Protein AF-A0A1W9VZE6-F1 (afdb_monomer_lite)

Sequence (242 aa):
MSWKDLTIGKKIGVGFGVVLALLAVVGVMSYTGVSGIVNNATEVIDGNKLNGELAQREVDHLNWMNQISALLTDDQVTSLDVQTDDHKCGFGKWLYGEGRQQAELLVPSLAPIFKDIEAPHHKLHQSAVGIGKNFAQADVGLPGFLCAREVDHLKWVAKIDELFLENLPKLEVQTNPHKCGLGLWIYGEGAREACKGHPELTRLVEALKEPHAKLHGTAVDIQKVYKQIHPGLAMTLMARLD

Foldseek 3Di:
DPPVPDDPVVVVVVVVVVVVVVVVVVVVVVVVVVVVVVVVVVLVVVVVVLVVLVVVLVVQVVVQVVQVVCCVPPLPNPARDGDLDLCPGSVNVCLVHVVVVVVCVSPVVCVVVSVVVPVVSNVVSVVSVVCRVPDDRDPPCVVVLVVVLVVQVVVQVVQVVCCVVVLDQARDHDLALCPRPLNVCLPHVNQVVNCVVPVVSVVVSVVVPVVSNVVSVVSVVCRVPDGRPDVCPVVVVVVVVD

Structure (mmCIF, N/CA/C/O backbone):
data_AF-A0A1W9VZE6-F1
#
_entry.id   AF-A0A1W9VZE6-F1
#
loop_
_atom_site.group_PDB
_atom_site.id
_atom_site.type_symbol
_atom_site.label_atom_id
_atom_site.label_alt_id
_atom_site.label_comp_id
_atom_site.label_asym_id
_atom_site.label_entity_id
_atom_site.label_seq_id
_atom_site.pdbx_PDB_ins_code
_atom_site.Cartn_x
_atom_site.Cartn_y
_atom_site.Cartn_z
_atom_site.occupancy
_atom_site.B_iso_or_equiv
_atom_site.auth_seq_id
_atom_site.auth_comp_id
_atom_site.auth_asym_id
_atom_site.auth_atom_id
_atom_site.pdbx_PDB_model_num
ATOM 1 N N . MET A 1 1 ? -67.124 -17.557 66.800 1.00 55.78 1 MET A N 1
ATOM 2 C CA . MET A 1 1 ? -67.774 -16.278 67.165 1.00 55.78 1 MET A CA 1
ATOM 3 C C . MET A 1 1 ? -68.617 -15.839 65.989 1.00 55.78 1 MET A C 1
ATOM 5 O O . MET A 1 1 ? -68.065 -15.680 64.906 1.00 55.78 1 MET A O 1
ATOM 9 N N . SER A 1 2 ? -69.933 -15.723 66.160 1.00 69.31 2 SER A N 1
ATOM 10 C CA . SER A 1 2 ? -70.802 -15.207 65.103 1.00 69.31 2 SER A CA 1
ATOM 11 C C . SER A 1 2 ? -70.536 -13.711 64.944 1.00 69.31 2 SER A C 1
ATOM 13 O O . SER A 1 2 ? -70.320 -13.010 65.929 1.00 69.31 2 SER A O 1
ATOM 15 N N . TRP A 1 3 ? -70.571 -13.184 63.718 1.00 71.50 3 TRP A N 1
ATOM 16 C CA . TRP A 1 3 ? -70.443 -11.741 63.443 1.00 71.50 3 TRP A CA 1
ATOM 17 C C . TRP A 1 3 ? -71.455 -10.902 64.246 1.00 71.50 3 TRP A C 1
ATOM 19 O O . TRP A 1 3 ? -71.248 -9.717 64.498 1.00 71.50 3 TRP A O 1
ATOM 29 N N . LYS A 1 4 ? -72.557 -11.522 64.685 1.00 70.94 4 LYS A N 1
ATOM 30 C CA . LYS A 1 4 ? -73.581 -10.907 65.535 1.00 70.94 4 LYS A CA 1
ATOM 31 C C . LYS A 1 4 ? -73.122 -10.687 66.989 1.00 70.94 4 LYS A C 1
ATOM 33 O O . LYS A 1 4 ? -73.643 -9.771 67.612 1.00 70.94 4 LYS A O 1
ATOM 38 N N . ASP A 1 5 ? -72.098 -11.402 67.462 1.00 76.88 5 ASP A N 1
ATOM 39 C CA . ASP A 1 5 ? -71.596 -11.367 68.851 1.00 76.88 5 ASP A CA 1
ATOM 40 C C . ASP A 1 5 ? -70.492 -10.311 69.080 1.00 76.88 5 ASP A C 1
ATOM 42 O O . ASP A 1 5 ? -69.989 -10.140 70.191 1.00 76.88 5 ASP A O 1
ATOM 46 N N . LEU A 1 6 ? -70.067 -9.607 68.025 1.00 79.12 6 LEU A N 1
ATOM 47 C CA . LEU A 1 6 ? -69.028 -8.574 68.087 1.00 79.12 6 LEU A CA 1
ATOM 48 C C . LEU A 1 6 ? -69.631 -7.191 68.360 1.00 79.12 6 LEU A C 1
ATOM 50 O O . LEU A 1 6 ? -70.579 -6.769 67.690 1.00 79.12 6 LEU A O 1
ATOM 54 N N . THR A 1 7 ? -69.012 -6.445 69.280 1.00 85.44 7 THR A N 1
ATOM 55 C CA . THR A 1 7 ? -69.333 -5.031 69.518 1.00 85.44 7 THR A CA 1
ATOM 56 C C . THR A 1 7 ? -69.088 -4.201 68.255 1.00 85.44 7 THR A C 1
ATOM 58 O O . THR A 1 7 ? -68.230 -4.528 67.430 1.00 85.44 7 THR A O 1
ATOM 61 N N . ILE A 1 8 ? -69.833 -3.106 68.094 1.00 84.50 8 ILE A N 1
ATOM 62 C CA . ILE A 1 8 ? -69.766 -2.225 66.913 1.00 84.50 8 ILE A CA 1
ATOM 63 C C . ILE A 1 8 ? -68.321 -1.772 66.629 1.00 84.50 8 ILE A C 1
ATOM 65 O O . ILE A 1 8 ? -67.879 -1.817 65.482 1.00 84.50 8 ILE A O 1
ATOM 69 N N . GLY A 1 9 ? -67.545 -1.454 67.673 1.00 83.62 9 GLY A N 1
ATOM 70 C CA . GLY A 1 9 ? -66.129 -1.093 67.544 1.00 83.62 9 GLY A CA 1
ATOM 71 C C . GLY A 1 9 ? -65.255 -2.197 66.934 1.00 83.62 9 GLY A C 1
ATOM 72 O O . GLY A 1 9 ? -64.410 -1.904 66.092 1.00 83.62 9 GLY A O 1
ATOM 73 N N . LYS A 1 10 ? -65.488 -3.478 67.268 1.00 84.75 10 LYS A N 1
ATOM 74 C CA . LYS A 1 10 ? -64.743 -4.598 66.662 1.00 84.75 10 LYS A CA 1
ATOM 75 C C . LYS A 1 10 ? -65.093 -4.797 65.186 1.00 84.75 10 LYS A C 1
ATOM 77 O O . LYS A 1 10 ? -64.205 -5.108 64.402 1.00 84.75 10 LYS A O 1
ATOM 82 N N . LYS A 1 11 ? -66.352 -4.584 64.786 1.00 85.31 11 LYS A N 1
ATOM 83 C CA . LYS A 1 11 ? -66.769 -4.665 63.370 1.00 85.31 11 LYS A CA 1
ATOM 84 C C . LYS A 1 11 ? -66.095 -3.589 62.517 1.00 85.31 11 LYS A C 1
ATOM 86 O O . LYS A 1 11 ? -65.584 -3.897 61.444 1.00 85.31 11 LYS A O 1
ATOM 91 N N . ILE A 1 12 ? -66.042 -2.354 63.022 1.00 89.75 12 ILE A N 1
ATOM 92 C CA . ILE A 1 12 ? -65.337 -1.237 62.373 1.00 89.75 12 ILE A CA 1
ATOM 93 C C . ILE A 1 12 ? -63.829 -1.515 62.313 1.00 89.75 12 ILE A C 1
ATOM 95 O O . ILE A 1 12 ? -63.221 -1.342 61.260 1.00 89.75 12 ILE A O 1
ATOM 99 N N . GLY A 1 13 ? -63.241 -2.014 63.405 1.00 91.50 13 GLY A N 1
ATOM 100 C CA . GLY A 1 13 ? -61.824 -2.378 63.458 1.00 91.50 13 GLY A CA 1
ATOM 101 C C . GLY A 1 13 ? -61.434 -3.463 62.451 1.00 91.50 13 GLY A C 1
ATOM 102 O O . GLY A 1 13 ? -60.402 -3.339 61.803 1.00 91.50 13 GLY A O 1
ATOM 103 N N . VAL A 1 14 ? -62.275 -4.486 62.253 1.00 91.19 14 VAL A N 1
ATOM 104 C CA . VAL A 1 14 ? -62.051 -5.514 61.219 1.00 91.19 14 VAL A CA 1
ATOM 105 C C . VAL A 1 14 ? -62.121 -4.907 59.816 1.00 91.19 14 VAL A C 1
ATOM 107 O O . VAL A 1 14 ? -61.243 -5.179 59.005 1.00 91.19 14 VAL A O 1
ATOM 110 N N . GLY A 1 15 ? -63.112 -4.054 59.533 1.00 89.81 15 GLY A N 1
ATOM 111 C CA . GLY A 1 15 ? -63.228 -3.379 58.234 1.00 89.81 15 GLY A CA 1
ATOM 112 C C . GLY A 1 15 ? -62.008 -2.512 57.908 1.00 89.81 15 GLY A C 1
ATOM 113 O O . GLY A 1 15 ? -61.403 -2.670 56.849 1.00 89.81 15 GLY A O 1
ATOM 114 N N . PHE A 1 16 ? -61.589 -1.657 58.846 1.00 93.50 16 PHE A N 1
ATOM 115 C CA . PHE A 1 16 ? -60.371 -0.854 58.697 1.00 93.50 16 PHE A CA 1
ATOM 116 C C . PHE A 1 16 ? -59.106 -1.714 58.623 1.00 93.50 16 PHE A C 1
ATOM 118 O O . PHE A 1 16 ? -58.215 -1.408 57.837 1.00 93.50 16 PHE A O 1
ATOM 125 N N . GLY A 1 17 ? -59.034 -2.807 59.384 1.00 95.25 17 GLY A N 1
ATOM 126 C CA . GLY A 1 17 ? -57.917 -3.749 59.340 1.00 95.25 17 GLY A CA 1
ATOM 127 C C . GLY A 1 17 ? -57.764 -4.416 57.973 1.00 95.25 17 GLY A C 1
ATOM 128 O O . GLY A 1 17 ? -56.651 -4.508 57.466 1.00 95.25 17 GLY A O 1
ATOM 129 N N . VAL A 1 18 ? -58.873 -4.813 57.338 1.00 95.19 18 VAL A N 1
ATOM 130 C CA . VAL A 1 18 ? -58.863 -5.367 55.973 1.00 95.19 18 VAL A CA 1
ATOM 131 C C . VAL A 1 18 ? -58.417 -4.316 54.957 1.00 95.19 18 VAL A C 1
ATOM 133 O O . VAL A 1 18 ? -57.579 -4.616 54.112 1.00 95.19 18 VAL A O 1
ATOM 136 N N . VAL A 1 19 ? -58.915 -3.078 55.050 1.00 95.12 19 VAL A N 1
ATOM 137 C CA . VAL A 1 19 ? -58.492 -1.985 54.155 1.00 95.12 19 VAL A CA 1
ATOM 138 C C . VAL A 1 19 ? -57.000 -1.679 54.316 1.00 95.12 19 VAL A C 1
ATOM 140 O O . VAL A 1 19 ? -56.293 -1.559 53.318 1.00 95.12 19 VAL A O 1
ATOM 143 N N . LEU A 1 20 ? -56.499 -1.609 55.553 1.00 96.00 20 LEU A N 1
ATOM 144 C CA . LEU A 1 20 ? -55.075 -1.409 55.836 1.00 96.00 20 LEU A CA 1
ATOM 145 C C . LEU A 1 20 ? -54.218 -2.571 55.320 1.00 96.00 20 LEU A C 1
ATOM 147 O O . LEU A 1 20 ? -53.160 -2.332 54.745 1.00 96.00 20 LEU A O 1
ATOM 151 N N . ALA A 1 21 ? -54.680 -3.815 55.473 1.00 96.19 21 ALA A N 1
ATOM 152 C CA . ALA A 1 21 ? -53.988 -4.985 54.943 1.00 96.19 21 ALA A CA 1
ATOM 153 C C . ALA A 1 21 ? -53.926 -4.964 53.407 1.00 96.19 21 ALA A C 1
ATOM 155 O O . ALA A 1 21 ? -52.862 -5.190 52.837 1.00 96.19 21 ALA A O 1
ATOM 156 N N . LEU A 1 22 ? -55.032 -4.632 52.731 1.00 96.00 22 LEU A N 1
ATOM 157 C CA . LEU A 1 22 ? -55.063 -4.485 51.272 1.00 96.00 22 LEU A CA 1
ATOM 158 C C . LEU A 1 22 ? -54.142 -3.353 50.794 1.00 96.00 22 LEU A C 1
ATOM 160 O O . LEU A 1 22 ? -53.396 -3.544 49.836 1.00 96.00 22 LEU A O 1
ATOM 164 N N . LEU A 1 23 ? -54.134 -2.206 51.482 1.00 96.19 23 LEU A N 1
ATOM 165 C CA . LEU A 1 23 ? -53.210 -1.103 51.195 1.00 96.19 23 LEU A CA 1
ATOM 166 C C . LEU A 1 23 ? -51.746 -1.518 51.375 1.00 96.19 23 LEU A C 1
ATOM 168 O O . LEU A 1 23 ? -50.914 -1.179 50.537 1.00 96.19 23 LEU A O 1
ATOM 172 N N . ALA A 1 24 ? -51.430 -2.283 52.423 1.00 96.50 24 ALA A N 1
ATOM 173 C CA . ALA A 1 24 ? -50.085 -2.806 52.639 1.00 96.50 24 ALA A CA 1
ATOM 174 C C . ALA A 1 24 ? -49.664 -3.765 51.514 1.00 96.50 24 ALA A C 1
ATOM 176 O O . ALA A 1 24 ? -48.550 -3.654 51.006 1.00 96.50 24 ALA A O 1
ATOM 177 N N . VAL A 1 25 ? -50.561 -4.655 51.069 1.00 96.75 25 VAL A N 1
ATOM 178 C CA . VAL A 1 25 ? -50.306 -5.563 49.937 1.00 96.75 25 VAL A CA 1
ATOM 179 C C . VAL A 1 25 ? -50.040 -4.778 48.654 1.00 96.75 25 VAL A C 1
ATOM 181 O O . VAL A 1 25 ? -49.039 -5.035 47.990 1.00 96.75 25 VAL A O 1
ATOM 184 N N . VAL A 1 26 ? -50.876 -3.788 48.325 1.00 95.75 26 VAL A N 1
ATOM 185 C CA . VAL A 1 26 ? -50.666 -2.928 47.148 1.00 95.75 26 VAL A CA 1
ATOM 186 C C . VAL A 1 26 ? -49.355 -2.152 47.260 1.00 95.75 26 VAL A C 1
ATOM 188 O O . VAL A 1 26 ? -48.636 -2.043 46.269 1.00 95.75 26 VAL A O 1
ATOM 191 N N . GLY A 1 27 ? -49.012 -1.655 48.450 1.00 96.25 27 GLY A N 1
ATOM 192 C CA . GLY A 1 27 ? -47.744 -0.975 48.710 1.00 96.25 27 GLY A CA 1
ATOM 193 C C . GLY A 1 27 ? -46.538 -1.875 48.450 1.00 96.25 27 GLY A C 1
ATOM 194 O O . GLY A 1 27 ? -45.622 -1.476 47.734 1.00 96.25 27 GLY A O 1
ATOM 195 N N . VAL A 1 28 ? -46.567 -3.114 48.951 1.00 96.31 28 VAL A N 1
ATOM 196 C CA . VAL A 1 28 ? -45.508 -4.107 48.712 1.00 96.31 28 VAL A CA 1
ATOM 197 C C . VAL A 1 28 ? -45.432 -4.481 47.232 1.00 96.31 28 VAL A C 1
ATOM 199 O O . VAL A 1 28 ? -44.344 -4.449 46.670 1.00 96.31 28 VAL A O 1
ATOM 202 N N . MET A 1 29 ? -46.564 -4.774 46.581 1.00 94.94 29 MET A N 1
ATOM 203 C CA . MET A 1 29 ? -46.606 -5.096 45.148 1.00 94.94 29 MET A CA 1
ATOM 204 C C . MET A 1 29 ? -46.109 -3.940 44.273 1.00 94.94 29 MET A C 1
ATOM 206 O O . MET A 1 29 ? -45.402 -4.165 43.295 1.00 94.94 29 MET A O 1
ATOM 210 N N . SER A 1 30 ? -46.458 -2.700 44.622 1.00 93.88 30 SER A N 1
ATOM 211 C CA . SER A 1 30 ? -45.993 -1.508 43.905 1.00 93.88 30 SER A CA 1
ATOM 212 C C . SER A 1 30 ? -44.496 -1.306 44.104 1.00 93.88 30 SER A C 1
ATOM 214 O O . SER A 1 30 ? -43.783 -1.040 43.144 1.00 93.88 30 SER A O 1
ATOM 216 N N . TYR A 1 31 ? -44.003 -1.480 45.331 1.00 94.44 31 TYR A N 1
ATOM 217 C CA . TYR A 1 31 ? -42.581 -1.370 45.636 1.00 94.44 31 TYR A CA 1
ATOM 218 C C . TYR A 1 31 ? -41.752 -2.422 44.886 1.00 94.44 31 TYR A C 1
ATOM 220 O O . TYR A 1 31 ? -40.768 -2.074 44.235 1.00 94.44 31 TYR A O 1
ATOM 228 N N . THR A 1 32 ? -42.167 -3.692 44.907 1.00 94.00 32 THR A N 1
ATOM 229 C CA . THR A 1 32 ? -41.458 -4.765 44.193 1.00 94.00 32 THR A CA 1
ATOM 230 C C . THR A 1 32 ? -41.572 -4.620 42.678 1.00 94.00 32 THR A C 1
ATOM 232 O O . THR A 1 32 ? -40.581 -4.816 41.978 1.00 94.00 32 THR A O 1
ATOM 235 N N . GLY A 1 33 ? -42.738 -4.216 42.165 1.00 92.81 33 GLY A N 1
ATOM 236 C CA . GLY A 1 33 ? -42.949 -3.955 40.741 1.00 92.81 33 GLY A CA 1
ATOM 237 C C . GLY A 1 33 ? -42.072 -2.816 40.219 1.00 92.81 33 GLY A C 1
ATOM 238 O O . GLY A 1 33 ? -41.366 -2.988 39.227 1.00 92.81 33 GLY A O 1
ATOM 239 N N . VAL A 1 34 ? -42.049 -1.676 40.916 1.00 90.69 34 VAL A N 1
ATOM 240 C CA . VAL A 1 34 ? -41.199 -0.530 40.553 1.00 90.69 34 VAL A CA 1
ATOM 241 C C . VAL A 1 34 ? -39.718 -0.884 40.683 1.00 90.69 34 VAL A C 1
ATOM 243 O O . VAL A 1 34 ? -38.945 -0.567 39.782 1.00 90.69 34 VAL A O 1
ATOM 246 N N . SER A 1 35 ? -39.314 -1.591 41.744 1.00 87.75 35 SER A N 1
ATOM 247 C CA . SER A 1 35 ? -37.925 -2.039 41.905 1.00 87.75 35 SER A CA 1
ATOM 248 C C . SER A 1 35 ? -37.484 -2.977 40.777 1.00 87.75 35 SER A C 1
ATOM 250 O O . SER A 1 35 ? -36.352 -2.867 40.312 1.00 87.75 35 SER A O 1
ATOM 252 N N . GLY A 1 36 ? -38.360 -3.873 40.312 1.00 87.50 36 GLY A N 1
ATOM 253 C CA . GLY A 1 36 ? -38.077 -4.740 39.168 1.00 87.50 36 GLY A CA 1
ATOM 254 C C . GLY A 1 36 ? -37.898 -3.956 37.866 1.00 87.50 36 GLY A C 1
ATOM 255 O O . GLY A 1 36 ? -36.962 -4.216 37.117 1.00 87.50 36 GLY A O 1
ATOM 256 N N . ILE A 1 37 ? -38.745 -2.948 37.625 1.00 82.94 37 ILE A N 1
ATOM 257 C CA . ILE A 1 37 ? -38.628 -2.066 36.451 1.00 82.94 37 ILE A CA 1
ATOM 258 C C . ILE A 1 37 ? -37.302 -1.301 36.473 1.00 82.94 37 ILE A C 1
ATOM 260 O O . ILE A 1 37 ? -36.629 -1.229 35.447 1.00 82.94 37 ILE A O 1
ATOM 264 N N . VAL A 1 38 ? -36.914 -0.749 37.627 1.00 84.50 38 VAL A N 1
ATOM 265 C CA . VAL A 1 38 ? -35.650 -0.012 37.769 1.00 84.50 38 VAL A CA 1
ATOM 266 C C . VAL A 1 38 ? -34.451 -0.923 37.497 1.00 84.50 38 VAL A C 1
ATOM 268 O O . VAL A 1 38 ? -33.583 -0.539 36.721 1.00 84.50 38 VAL A O 1
ATOM 271 N N . ASN A 1 39 ? -34.427 -2.139 38.051 1.00 83.88 39 ASN A N 1
ATOM 272 C CA . ASN A 1 39 ? -33.331 -3.087 37.817 1.00 83.88 39 ASN A CA 1
ATOM 273 C C . ASN A 1 39 ? -33.210 -3.481 36.336 1.00 83.88 39 ASN A C 1
ATOM 275 O O . ASN A 1 39 ? -32.115 -3.426 35.779 1.00 83.88 39 ASN A O 1
ATOM 279 N N . ASN A 1 40 ? -34.331 -3.798 35.679 1.00 79.06 40 ASN A N 1
ATOM 280 C CA . ASN A 1 40 ? -34.341 -4.104 34.245 1.00 79.06 40 ASN A CA 1
ATOM 281 C C . ASN A 1 40 ? -33.876 -2.902 33.406 1.00 79.06 40 ASN A C 1
ATOM 283 O O . ASN A 1 40 ? -33.185 -3.069 32.403 1.00 79.06 40 ASN A O 1
ATOM 287 N N . ALA A 1 41 ? -34.244 -1.680 33.804 1.00 79.50 41 ALA A N 1
ATOM 288 C CA . ALA A 1 41 ? -33.789 -0.470 33.129 1.00 79.50 41 ALA A CA 1
ATOM 289 C C . ALA A 1 41 ? -32.269 -0.285 33.263 1.00 79.50 41 ALA A C 1
ATOM 291 O O . ALA A 1 41 ? -31.618 0.048 32.275 1.00 79.50 41 ALA A O 1
ATOM 292 N N . THR A 1 42 ? -31.696 -0.536 34.444 1.00 82.88 42 THR A N 1
ATOM 293 C CA . THR A 1 42 ? -30.241 -0.489 34.661 1.00 82.88 42 THR A CA 1
ATOM 294 C C . THR A 1 42 ? -29.506 -1.501 33.784 1.00 82.88 42 THR A C 1
ATOM 296 O O . THR A 1 42 ? -28.551 -1.122 33.111 1.00 82.88 42 THR A O 1
ATOM 299 N N . GLU A 1 43 ? -29.989 -2.743 33.702 1.00 83.69 43 GLU A N 1
ATOM 300 C CA . GLU A 1 43 ? -29.393 -3.782 32.850 1.00 83.69 43 GLU A CA 1
ATOM 301 C C . GLU A 1 43 ? -29.380 -3.378 31.365 1.00 83.69 43 GLU A C 1
ATOM 303 O O . GLU A 1 43 ? -28.350 -3.471 30.695 1.00 83.69 43 GLU A O 1
ATOM 308 N N . VAL A 1 44 ? -30.492 -2.835 30.852 1.00 86.06 44 VAL A N 1
ATOM 309 C CA . VAL A 1 44 ? -30.577 -2.335 29.467 1.00 86.06 44 VAL A CA 1
ATOM 310 C C . VAL A 1 44 ? -29.650 -1.139 29.233 1.00 86.06 44 VAL A C 1
ATOM 312 O O . VAL A 1 44 ? -29.062 -1.009 28.156 1.00 86.06 44 VAL A O 1
ATOM 315 N N . ILE A 1 45 ? -29.516 -0.241 30.210 1.00 88.94 45 ILE A N 1
ATOM 316 C CA . ILE A 1 45 ? -28.622 0.919 30.114 1.00 88.94 45 ILE A CA 1
ATOM 317 C C . ILE A 1 45 ? -27.165 0.462 30.047 1.00 88.94 45 ILE A C 1
ATOM 319 O O . ILE A 1 45 ? -26.428 0.916 29.172 1.00 88.94 45 ILE A O 1
ATOM 323 N N . ASP A 1 46 ? -26.749 -0.435 30.936 1.00 91.25 46 ASP A N 1
ATOM 324 C CA . ASP A 1 46 ? -25.364 -0.898 30.990 1.00 91.25 46 ASP A CA 1
ATOM 325 C C . ASP A 1 46 ? -25.017 -1.775 29.780 1.00 91.25 46 ASP A C 1
ATOM 327 O O . ASP A 1 46 ? -23.940 -1.622 29.203 1.00 91.25 46 ASP A O 1
ATOM 331 N N . GLY A 1 47 ? -25.968 -2.578 29.288 1.00 91.31 47 GLY A N 1
ATOM 332 C CA . GLY A 1 47 ? -25.826 -3.295 28.020 1.00 91.31 47 GLY A CA 1
ATOM 333 C C . GLY A 1 47 ? -25.642 -2.355 26.821 1.00 91.31 47 GLY A C 1
ATOM 334 O O . GLY A 1 47 ? -24.765 -2.576 25.985 1.00 91.31 47 GLY A O 1
ATOM 335 N N . ASN A 1 48 ? -26.408 -1.260 26.750 1.00 92.44 48 ASN A N 1
ATOM 336 C CA . ASN A 1 48 ? -26.240 -0.256 25.694 1.00 92.44 48 ASN A CA 1
ATOM 337 C C . ASN A 1 48 ? -24.905 0.489 25.789 1.00 92.44 48 ASN A C 1
ATOM 339 O O . ASN A 1 48 ? -24.297 0.767 24.755 1.00 92.44 48 ASN A O 1
ATOM 343 N N . LYS A 1 49 ? -24.429 0.798 27.003 1.00 94.62 49 LYS A N 1
ATOM 344 C CA . LYS A 1 49 ? -23.097 1.391 27.196 1.00 94.62 49 LYS A CA 1
ATOM 345 C C . LYS A 1 49 ? -22.008 0.454 26.687 1.00 94.62 49 LYS A C 1
ATOM 347 O O . LYS A 1 49 ? -21.175 0.896 25.905 1.00 94.62 49 LYS A O 1
ATOM 352 N N . LEU A 1 50 ? -22.058 -0.826 27.063 1.00 95.25 50 LEU A N 1
ATOM 353 C CA . LEU A 1 50 ? -21.108 -1.833 26.591 1.00 95.25 50 LEU A CA 1
ATOM 354 C C . LEU A 1 50 ? -21.115 -1.939 25.060 1.00 95.25 50 LEU A C 1
ATOM 356 O O . LEU A 1 50 ? -20.059 -1.927 24.432 1.00 95.25 50 LEU A O 1
ATOM 360 N N . ASN A 1 51 ? -22.299 -1.984 24.445 1.00 95.81 51 ASN A N 1
ATOM 361 C CA . ASN A 1 51 ? -22.416 -2.018 22.989 1.00 95.81 51 ASN A CA 1
ATOM 362 C C . ASN A 1 51 ? -21.818 -0.760 22.331 1.00 95.81 51 ASN A C 1
ATOM 364 O O . ASN A 1 51 ? -21.104 -0.859 21.337 1.00 95.81 51 ASN A O 1
ATOM 368 N N . GLY A 1 52 ? -22.067 0.418 22.910 1.00 97.00 52 GLY A N 1
ATOM 369 C CA . GLY A 1 52 ? -21.475 1.676 22.455 1.00 97.00 52 GLY A CA 1
ATOM 370 C C . GLY A 1 52 ? -19.950 1.703 22.587 1.00 97.00 52 GLY A C 1
ATOM 371 O O . GLY A 1 52 ? -19.267 2.158 21.672 1.00 97.00 52 GLY A O 1
ATOM 372 N N . GLU A 1 53 ? -19.401 1.175 23.684 1.00 96.19 53 GLU A N 1
ATOM 373 C CA . GLU A 1 53 ? -17.953 1.044 23.863 1.00 96.19 53 GLU A CA 1
ATOM 374 C C . GLU A 1 53 ? -17.337 0.131 22.803 1.00 96.19 53 GLU A C 1
ATOM 376 O O . GLU A 1 53 ? -16.373 0.527 22.150 1.00 96.19 53 GLU A O 1
ATOM 381 N N . LEU A 1 54 ? -17.902 -1.060 22.586 1.00 96.38 54 LEU A N 1
ATOM 382 C CA . LEU A 1 54 ? -17.402 -2.008 21.588 1.00 96.38 54 LEU A CA 1
ATOM 383 C C . LEU A 1 54 ? -17.491 -1.442 20.166 1.00 96.38 54 LEU A C 1
ATOM 385 O O . LEU A 1 54 ? -16.519 -1.531 19.416 1.00 96.38 54 LEU A O 1
ATOM 389 N N . ALA A 1 55 ? -18.598 -0.780 19.823 1.00 98.00 55 ALA A N 1
ATOM 390 C CA . ALA A 1 55 ? -18.743 -0.082 18.547 1.00 98.00 55 ALA A CA 1
ATOM 391 C C . ALA A 1 55 ? -17.685 1.020 18.372 1.00 98.00 55 ALA A C 1
ATOM 393 O O . ALA A 1 55 ? -17.082 1.144 17.306 1.00 98.00 55 ALA A O 1
ATOM 394 N N . GLN A 1 56 ? -17.384 1.791 19.423 1.00 97.81 56 GLN A N 1
ATOM 395 C CA . GLN A 1 56 ? -16.318 2.789 19.355 1.00 97.81 56 GLN A CA 1
ATOM 396 C C . GLN A 1 56 ? -14.946 2.136 19.140 1.00 97.81 56 GLN A C 1
ATOM 398 O O . GLN A 1 56 ? -14.142 2.649 18.365 1.00 97.81 56 GLN A O 1
ATOM 403 N N . ARG A 1 57 ? -14.670 0.992 19.778 1.00 97.19 57 ARG A N 1
ATOM 404 C CA . ARG A 1 57 ? -13.424 0.235 19.571 1.00 97.19 57 ARG A CA 1
ATOM 405 C C . ARG A 1 57 ? -13.283 -0.284 18.142 1.00 97.19 57 ARG A C 1
ATOM 407 O O . ARG A 1 57 ? -12.169 -0.293 17.622 1.00 97.19 57 ARG A O 1
ATOM 414 N N . GLU A 1 58 ? -14.378 -0.671 17.499 1.00 97.50 58 GLU A N 1
ATOM 415 C CA . GLU A 1 58 ? -14.393 -1.023 16.078 1.00 97.50 58 GLU A CA 1
ATOM 416 C C . GLU A 1 58 ? -14.077 0.195 15.198 1.00 97.50 58 GLU A C 1
ATOM 418 O O . GLU A 1 58 ? -13.180 0.132 14.359 1.00 97.50 58 GLU A O 1
ATOM 423 N N . VAL A 1 59 ? -14.728 1.336 15.450 1.00 98.25 59 VAL A N 1
ATOM 424 C CA . VAL A 1 59 ? -14.451 2.599 14.743 1.00 98.25 59 VAL A CA 1
ATOM 425 C C . VAL A 1 59 ? -12.987 3.024 14.897 1.00 98.25 59 VAL A C 1
ATOM 427 O O . VAL A 1 59 ? -12.362 3.447 13.923 1.00 98.25 59 VAL A O 1
ATOM 430 N N . ASP A 1 60 ? -12.407 2.869 16.090 1.00 97.75 60 ASP A N 1
ATOM 431 C CA . ASP A 1 60 ? -10.990 3.151 16.340 1.00 97.75 60 ASP A CA 1
ATOM 432 C C . ASP A 1 60 ? -10.085 2.300 15.418 1.00 97.75 60 ASP A C 1
ATOM 434 O O . ASP A 1 60 ? -9.114 2.815 14.856 1.00 97.75 60 ASP A O 1
ATOM 438 N N . HIS A 1 61 ? -10.429 1.024 15.194 1.00 97.50 61 HIS A N 1
ATOM 439 C CA . HIS A 1 61 ? -9.693 0.135 14.285 1.00 97.50 61 HIS A CA 1
ATOM 440 C C . HIS A 1 61 ? -9.940 0.438 12.806 1.00 97.50 61 HIS A C 1
ATOM 442 O O . HIS A 1 61 ? -9.010 0.320 12.010 1.00 97.50 61 HIS A O 1
ATOM 448 N N . LEU A 1 62 ? -11.140 0.879 12.422 1.00 98.06 62 LEU A N 1
ATOM 449 C CA . LEU A 1 62 ? -11.409 1.342 11.056 1.00 98.06 62 LEU A CA 1
ATOM 450 C C . LEU A 1 62 ? -10.565 2.580 10.718 1.00 98.06 62 LEU A C 1
ATOM 452 O O . LEU A 1 62 ? -9.954 2.652 9.653 1.00 98.06 62 LEU A O 1
ATOM 456 N N . ASN A 1 63 ? -10.443 3.524 11.654 1.00 97.38 63 ASN A N 1
ATOM 457 C CA . ASN A 1 63 ? -9.580 4.697 11.490 1.00 97.38 63 ASN A CA 1
ATOM 458 C C . ASN A 1 63 ? -8.089 4.332 11.437 1.00 97.38 63 ASN A C 1
ATOM 460 O O . ASN A 1 63 ? -7.326 4.938 10.683 1.00 97.38 63 ASN A O 1
ATOM 464 N N . TRP A 1 64 ? -7.664 3.337 12.215 1.00 97.62 64 TRP A N 1
ATOM 465 C CA . TRP A 1 64 ? -6.314 2.775 12.136 1.00 97.62 64 TRP A CA 1
ATOM 466 C C . TRP A 1 64 ? -6.054 2.098 10.778 1.00 97.62 64 TRP A C 1
ATOM 468 O O . TRP A 1 64 ? -5.026 2.343 10.149 1.00 97.62 64 TRP A O 1
ATOM 478 N N . MET A 1 65 ? -7.015 1.324 10.263 1.00 96.94 65 MET A N 1
ATOM 479 C CA . MET A 1 65 ? -6.929 0.676 8.949 1.00 96.94 65 MET A CA 1
ATOM 480 C C . MET A 1 65 ? -6.880 1.691 7.798 1.00 96.94 65 MET A C 1
ATOM 482 O O . MET A 1 65 ? -6.176 1.467 6.812 1.00 96.94 65 MET A O 1
ATOM 486 N N . ASN A 1 66 ? -7.577 2.823 7.918 1.00 96.75 66 ASN A N 1
ATOM 487 C CA . ASN A 1 66 ? -7.518 3.896 6.923 1.00 96.75 66 ASN A CA 1
ATOM 488 C C . ASN A 1 66 ? -6.103 4.476 6.777 1.00 96.75 66 ASN A C 1
ATOM 490 O O . ASN A 1 66 ? -5.697 4.796 5.665 1.00 96.75 66 ASN A O 1
ATOM 494 N N . GLN A 1 67 ? -5.322 4.549 7.860 1.00 96.06 67 GLN A N 1
ATOM 495 C CA . GLN A 1 67 ? -3.924 5.002 7.798 1.00 96.06 67 GLN A CA 1
ATOM 496 C C . GLN A 1 67 ? -3.033 3.999 7.056 1.00 96.06 67 GLN A C 1
ATOM 498 O O . GLN A 1 67 ? -2.198 4.390 6.244 1.00 96.06 67 GLN A O 1
ATOM 503 N N . ILE A 1 68 ? -3.252 2.698 7.271 1.00 96.06 68 ILE A N 1
ATOM 504 C CA . ILE A 1 68 ? -2.568 1.647 6.503 1.00 96.06 68 ILE A CA 1
ATOM 505 C C . ILE A 1 68 ? -2.981 1.702 5.031 1.00 96.06 68 ILE A C 1
ATOM 507 O O . ILE A 1 68 ? -2.145 1.537 4.151 1.00 96.06 68 ILE A O 1
ATOM 511 N N . SER A 1 69 ? -4.260 1.945 4.753 1.00 94.94 69 SER A N 1
ATOM 512 C CA . SER A 1 69 ? -4.759 2.058 3.380 1.00 94.94 69 SER A CA 1
ATOM 513 C C . SER A 1 69 ? -4.126 3.248 2.665 1.00 94.94 69 SER A C 1
ATOM 515 O O . SER A 1 69 ? -3.675 3.091 1.537 1.00 94.94 69 SER A O 1
ATOM 517 N N . ALA A 1 70 ? -3.998 4.392 3.346 1.00 94.62 70 ALA A N 1
ATOM 518 C CA . ALA A 1 70 ? -3.342 5.577 2.805 1.00 94.62 70 ALA A CA 1
ATOM 519 C C . ALA A 1 70 ? -1.896 5.293 2.373 1.00 94.62 70 ALA A C 1
ATOM 521 O O . ALA A 1 70 ? -1.529 5.677 1.272 1.00 94.62 70 ALA A O 1
ATOM 522 N N . LEU A 1 71 ? -1.118 4.531 3.153 1.00 94.12 71 LEU A N 1
ATOM 523 C CA . LEU A 1 71 ? 0.228 4.091 2.750 1.00 94.12 71 LEU A CA 1
ATOM 524 C C . LEU A 1 71 ? 0.240 3.380 1.384 1.00 94.12 71 LEU A C 1
ATOM 526 O O . LEU A 1 71 ? 1.194 3.496 0.627 1.00 94.12 71 LEU A O 1
ATOM 530 N N . LEU A 1 72 ? -0.804 2.609 1.077 1.00 90.75 72 LEU A N 1
ATOM 531 C CA . LEU A 1 72 ? -0.878 1.810 -0.148 1.00 90.75 72 LEU A CA 1
ATOM 532 C C . LEU A 1 72 ? -1.481 2.569 -1.335 1.00 90.75 72 LEU A C 1
ATOM 534 O O . LEU A 1 72 ? -1.319 2.130 -2.473 1.00 90.75 72 LEU A O 1
ATOM 538 N N . THR A 1 73 ? -2.218 3.652 -1.087 1.00 90.75 73 THR A N 1
ATOM 539 C CA . THR A 1 73 ? -3.025 4.331 -2.114 1.00 90.75 73 THR A CA 1
ATOM 540 C C . THR A 1 73 ? -2.663 5.793 -2.342 1.00 90.75 73 THR A C 1
ATOM 542 O O . THR A 1 73 ? -3.087 6.353 -3.349 1.00 90.75 73 THR A O 1
ATOM 545 N N . ASP A 1 74 ? -1.937 6.420 -1.420 1.00 90.62 74 ASP A N 1
ATOM 546 C CA . ASP A 1 74 ? -1.522 7.821 -1.485 1.00 90.62 74 ASP A CA 1
ATOM 547 C C . ASP A 1 74 ? -0.008 7.895 -1.718 1.00 90.62 74 ASP A C 1
ATOM 549 O O . ASP A 1 74 ? 0.792 7.402 -0.921 1.00 90.62 74 ASP A O 1
ATOM 553 N N . ASP A 1 75 ? 0.397 8.520 -2.823 1.00 87.81 75 ASP A N 1
ATOM 554 C CA . ASP A 1 75 ? 1.802 8.629 -3.208 1.00 87.81 75 ASP A CA 1
ATOM 555 C C . ASP A 1 75 ? 2.611 9.564 -2.287 1.00 87.81 75 ASP A C 1
ATOM 557 O O . ASP A 1 75 ? 3.845 9.484 -2.254 1.00 87.81 75 ASP A O 1
ATOM 561 N N . GLN A 1 76 ? 1.930 10.401 -1.496 1.00 89.81 76 GLN A N 1
ATOM 562 C CA . GLN A 1 76 ? 2.539 11.283 -0.500 1.00 89.81 76 GLN A CA 1
ATOM 563 C C . GLN A 1 76 ? 2.806 10.577 0.836 1.00 89.81 76 GLN A C 1
ATOM 565 O O . GLN A 1 76 ? 3.634 11.042 1.626 1.00 89.81 76 GLN A O 1
ATOM 570 N N . VAL A 1 77 ? 2.141 9.449 1.108 1.00 92.06 77 VAL A N 1
ATOM 571 C CA . VAL A 1 77 ? 2.312 8.692 2.353 1.00 92.06 77 VAL A CA 1
ATOM 572 C C . VAL A 1 77 ? 3.364 7.608 2.139 1.00 92.06 77 VAL A C 1
ATOM 574 O O . VAL A 1 77 ? 3.114 6.575 1.532 1.00 92.06 77 VAL A O 1
ATOM 577 N N . THR A 1 78 ? 4.573 7.844 2.652 1.00 91.31 78 THR A N 1
ATOM 578 C CA . THR A 1 78 ? 5.748 6.985 2.392 1.00 91.31 78 THR A CA 1
ATOM 579 C C . THR A 1 78 ? 6.236 6.201 3.609 1.00 91.31 78 THR A C 1
ATOM 581 O O . THR A 1 78 ? 7.192 5.429 3.513 1.00 91.31 78 THR A O 1
ATOM 584 N N . SER A 1 79 ? 5.592 6.369 4.761 1.00 90.69 79 SER A N 1
ATOM 585 C CA . SER A 1 79 ? 5.911 5.650 5.990 1.00 90.69 79 SER A CA 1
ATOM 586 C C . SER A 1 79 ? 4.645 5.312 6.766 1.00 90.69 79 SER A C 1
ATOM 588 O O . SER A 1 79 ? 3.641 6.021 6.704 1.00 90.69 79 SER A O 1
ATOM 590 N N . LEU A 1 80 ? 4.698 4.198 7.496 1.00 93.06 80 LEU A N 1
ATOM 591 C CA . LEU A 1 80 ? 3.598 3.751 8.335 1.00 93.06 80 LEU A CA 1
ATOM 592 C C . LEU A 1 80 ? 3.854 4.150 9.789 1.00 93.06 80 LEU A C 1
ATOM 594 O O . LEU A 1 80 ? 4.723 3.568 10.438 1.00 93.06 80 LEU A O 1
ATOM 598 N N . ASP A 1 81 ? 3.074 5.101 10.300 1.00 91.88 81 ASP A N 1
ATOM 599 C CA . ASP A 1 81 ? 3.090 5.510 11.709 1.00 91.88 81 ASP A CA 1
ATOM 600 C C . ASP A 1 81 ? 1.761 5.149 12.379 1.00 91.88 81 ASP A C 1
ATOM 602 O O . ASP A 1 81 ? 0.847 5.960 12.502 1.00 91.88 81 ASP A O 1
ATOM 606 N N . VAL A 1 82 ? 1.622 3.877 12.754 1.00 95.62 82 VAL A N 1
ATOM 607 C CA . VAL A 1 82 ? 0.423 3.361 13.425 1.00 95.62 82 VAL A CA 1
ATOM 608 C C . VAL A 1 82 ? 0.804 2.528 14.643 1.00 95.62 82 VAL A C 1
ATOM 610 O O . VAL A 1 82 ? 1.898 1.969 14.723 1.00 95.62 82 VAL A O 1
ATOM 613 N N . GLN A 1 83 ? -0.116 2.389 15.601 1.00 96.69 83 GLN A N 1
ATOM 614 C CA . GLN A 1 83 ? 0.111 1.526 16.760 1.00 96.69 83 GLN A CA 1
ATOM 615 C C . GLN A 1 83 ? 0.205 0.053 16.330 1.00 96.69 83 GLN A C 1
ATOM 617 O O . GLN A 1 83 ? -0.731 -0.487 15.742 1.00 96.69 83 GLN A O 1
ATOM 622 N N . THR A 1 84 ? 1.313 -0.604 16.659 1.00 96.56 84 THR A N 1
ATOM 623 C CA . THR A 1 84 ? 1.601 -2.010 16.318 1.00 96.56 84 THR A CA 1
ATOM 624 C C . THR A 1 84 ? 1.598 -2.941 17.529 1.00 96.56 84 THR A C 1
ATOM 626 O O . THR A 1 84 ? 1.699 -4.153 17.375 1.00 96.56 84 THR A O 1
ATOM 629 N N . ASP A 1 85 ? 1.470 -2.392 18.734 1.00 97.75 85 ASP A N 1
ATOM 630 C CA . ASP A 1 85 ? 1.278 -3.149 19.966 1.00 97.75 85 ASP A CA 1
ATOM 631 C C . ASP A 1 85 ? -0.224 -3.276 20.256 1.00 97.75 85 ASP A C 1
ATOM 633 O O . ASP A 1 85 ? -0.899 -2.281 20.558 1.00 97.75 85 ASP A O 1
ATOM 637 N N . ASP A 1 86 ? -0.738 -4.505 20.170 1.00 97.88 86 ASP A N 1
ATOM 638 C CA . ASP A 1 86 ? -2.155 -4.807 20.354 1.00 97.88 86 ASP A CA 1
ATOM 639 C C . ASP A 1 86 ? -2.637 -4.552 21.788 1.00 97.88 86 ASP A C 1
ATOM 641 O O . ASP A 1 86 ? -3.828 -4.387 22.001 1.00 97.88 86 ASP A O 1
ATOM 645 N N . HIS A 1 87 ? -1.750 -4.400 22.776 1.00 98.06 87 HIS A N 1
ATOM 646 C CA . HIS A 1 87 ? -2.133 -4.025 24.141 1.00 98.06 87 HIS A CA 1
ATOM 647 C C . HIS A 1 87 ? -2.208 -2.505 24.347 1.00 98.06 87 HIS A C 1
ATOM 649 O O . HIS A 1 87 ? -2.760 -2.036 25.346 1.00 98.06 87 HIS A O 1
ATOM 655 N N . LYS A 1 88 ? -1.660 -1.705 23.423 1.00 97.94 88 LYS A N 1
ATOM 656 C CA . LYS A 1 88 ? -1.614 -0.237 23.542 1.00 97.94 88 LYS A CA 1
ATOM 657 C C . LYS A 1 88 ? -2.725 0.481 22.781 1.00 97.94 88 LYS A C 1
ATOM 659 O O . LYS A 1 88 ? -2.945 1.670 23.048 1.00 97.94 88 LYS A O 1
ATOM 664 N N . CYS A 1 89 ? -3.412 -0.195 21.861 1.00 97.56 89 CYS A N 1
ATOM 665 C CA . CYS A 1 89 ? -4.567 0.370 21.167 1.00 97.56 89 CYS A CA 1
ATOM 666 C C . CYS A 1 89 ? -5.768 0.533 22.123 1.00 97.56 89 CYS A C 1
ATOM 668 O O . CYS A 1 89 ? -5.770 0.020 23.246 1.00 97.56 89 CYS A O 1
ATOM 670 N N . GLY A 1 90 ? -6.792 1.282 21.698 1.00 96.69 90 GLY A N 1
ATOM 671 C CA . GLY A 1 90 ? -7.982 1.528 22.521 1.00 96.69 90 GLY A CA 1
ATOM 672 C C . GLY A 1 90 ? -8.696 0.238 22.932 1.00 96.69 90 GLY A C 1
ATOM 673 O O . GLY A 1 90 ? -9.121 0.113 24.079 1.00 96.69 90 GLY A O 1
ATOM 674 N N . PHE A 1 91 ? -8.783 -0.738 22.020 1.00 98.19 91 PHE A N 1
ATOM 675 C CA . PHE A 1 91 ? -9.389 -2.039 22.308 1.00 98.19 91 PHE A CA 1
ATOM 676 C C . PHE A 1 91 ? -8.502 -2.888 23.206 1.00 98.19 91 PHE A C 1
ATOM 678 O O . PHE A 1 91 ? -8.999 -3.409 24.187 1.00 98.19 91 PHE A O 1
ATOM 685 N N . GLY A 1 92 ? -7.197 -2.956 22.948 1.00 98.25 92 GLY A N 1
ATOM 686 C CA . GLY A 1 92 ? -6.235 -3.674 23.782 1.00 98.25 92 GLY A CA 1
ATOM 687 C C . GLY A 1 92 ? -6.272 -3.252 25.241 1.00 98.25 92 GLY A C 1
ATOM 688 O O . GLY A 1 92 ? -6.450 -4.077 26.132 1.00 98.25 92 GLY A O 1
ATOM 689 N N . LYS A 1 93 ? -6.188 -1.942 25.492 1.00 98.19 93 LYS A N 1
ATOM 690 C CA . LYS A 1 93 ? -6.275 -1.390 26.852 1.00 98.19 93 LYS A CA 1
ATOM 691 C C . LYS A 1 93 ? -7.577 -1.775 27.557 1.00 98.19 93 LYS A C 1
ATOM 693 O O . LYS A 1 93 ? -7.573 -1.991 28.764 1.00 98.19 93 LYS A O 1
ATOM 698 N N . TRP A 1 94 ? -8.676 -1.846 26.810 1.00 98.19 94 TRP A N 1
ATOM 699 C CA . TRP A 1 94 ? -9.987 -2.232 27.327 1.00 98.19 94 TRP A CA 1
ATOM 700 C C . TRP A 1 94 ? -10.099 -3.754 27.547 1.00 98.19 94 TRP A C 1
ATOM 702 O O . TRP A 1 94 ? -10.515 -4.190 28.620 1.00 98.19 94 TRP A O 1
ATOM 712 N N . LEU A 1 95 ? -9.656 -4.554 26.572 1.00 98.12 95 LEU A N 1
ATOM 713 C CA . LEU A 1 95 ? -9.714 -6.018 26.542 1.00 98.12 95 LEU A CA 1
ATOM 714 C C . LEU A 1 95 ? -8.847 -6.645 27.636 1.00 98.12 95 LEU A C 1
ATOM 716 O O . LEU A 1 95 ? -9.238 -7.634 28.247 1.00 98.12 95 LEU A O 1
ATOM 720 N N . TYR A 1 96 ? -7.678 -6.065 27.899 1.00 97.75 96 TYR A N 1
ATOM 721 C CA . TYR A 1 96 ? -6.759 -6.522 28.943 1.00 97.75 96 TYR A CA 1
ATOM 722 C C . TYR A 1 96 ? -6.903 -5.728 30.257 1.00 97.75 96 TYR A C 1
ATOM 724 O O . TYR A 1 96 ? -6.087 -5.892 31.163 1.00 97.75 96 TYR A O 1
ATOM 732 N N . GLY A 1 97 ? -7.916 -4.860 30.359 1.00 96.50 97 GLY A N 1
ATOM 733 C CA . GLY A 1 97 ? -8.190 -4.006 31.517 1.00 96.50 97 GLY A CA 1
ATOM 734 C C . GLY A 1 97 ? -9.498 -4.348 32.237 1.00 96.50 97 GLY A C 1
ATOM 735 O O . GLY A 1 97 ? -10.036 -5.449 32.119 1.00 96.50 97 GLY A O 1
ATOM 736 N N . GLU A 1 98 ? -10.025 -3.380 32.993 1.00 95.88 98 GLU A N 1
ATOM 737 C CA . GLU A 1 98 ? -11.280 -3.537 33.750 1.00 95.88 98 GLU A CA 1
ATOM 738 C C . GLU A 1 98 ? -12.519 -3.653 32.849 1.00 95.88 98 GLU A C 1
ATOM 740 O O . GLU A 1 98 ? -13.492 -4.295 33.238 1.00 95.88 98 GLU A O 1
ATOM 745 N N . GLY A 1 99 ? -12.478 -3.082 31.639 1.00 95.31 99 GLY A N 1
ATOM 746 C CA . GLY A 1 99 ? -13.610 -3.075 30.707 1.00 95.31 99 GLY A CA 1
ATOM 747 C C . GLY A 1 99 ? -14.101 -4.481 30.362 1.00 95.31 99 GLY A C 1
ATOM 748 O O . GLY A 1 99 ? -15.287 -4.779 30.504 1.00 95.31 99 GLY A O 1
ATOM 749 N N . ARG A 1 100 ? -13.176 -5.390 30.026 1.00 97.19 100 ARG A N 1
ATOM 750 C CA . ARG A 1 100 ? -13.496 -6.811 29.830 1.00 97.19 100 ARG A CA 1
ATOM 751 C C . ARG A 1 100 ? -14.104 -7.447 31.077 1.00 97.19 100 ARG A C 1
ATOM 753 O O . ARG A 1 100 ? -15.098 -8.154 30.967 1.00 97.19 100 ARG A O 1
ATOM 760 N N . GLN A 1 101 ? -13.521 -7.204 32.252 1.00 96.62 101 GLN A N 1
ATOM 761 C CA . GLN A 1 101 ? -13.991 -7.814 33.502 1.00 96.62 101 GLN A CA 1
ATOM 762 C C . GLN A 1 101 ? -15.440 -7.409 33.795 1.00 96.62 101 GLN A C 1
ATOM 764 O O . GLN A 1 101 ? -16.268 -8.251 34.129 1.00 96.62 101 GLN A O 1
ATOM 769 N N . GLN A 1 102 ? -15.768 -6.128 33.612 1.00 95.00 102 GLN A N 1
ATOM 770 C CA . GLN A 1 102 ? -17.127 -5.614 33.783 1.00 95.00 102 GLN A CA 1
ATOM 771 C C . GLN A 1 102 ? -18.089 -6.184 32.731 1.00 95.00 102 GLN A C 1
ATOM 773 O O . GLN A 1 102 ? -19.203 -6.580 33.071 1.00 95.00 102 GLN A O 1
ATOM 778 N N . ALA A 1 103 ? -17.649 -6.291 31.475 1.00 95.75 103 ALA A N 1
ATOM 779 C CA . ALA A 1 103 ? -18.442 -6.879 30.400 1.00 95.75 103 ALA A CA 1
ATOM 780 C C . ALA A 1 103 ? -18.767 -8.361 30.650 1.00 95.75 103 ALA A C 1
ATOM 782 O O . ALA A 1 103 ? -19.893 -8.789 30.416 1.00 95.75 103 ALA A O 1
ATOM 783 N N . GLU A 1 104 ? -17.809 -9.138 31.161 1.00 96.75 104 GLU A N 1
ATOM 784 C CA . GLU A 1 104 ? -18.001 -10.552 31.505 1.00 96.75 104 GLU A CA 1
ATOM 785 C C . GLU A 1 104 ? -18.887 -10.742 32.745 1.00 96.75 104 GLU A C 1
ATOM 787 O O . GLU A 1 104 ? -19.623 -11.723 32.820 1.00 96.75 104 GLU A O 1
ATOM 792 N N . LEU A 1 105 ? -18.870 -9.807 33.701 1.00 94.25 105 LEU A N 1
ATOM 793 C CA . LEU A 1 105 ? -19.811 -9.815 34.827 1.00 94.25 105 LEU A CA 1
ATOM 794 C C . LEU A 1 105 ? -21.246 -9.523 34.374 1.00 94.25 105 LEU A C 1
ATOM 796 O O . LEU A 1 105 ? -22.180 -10.149 34.871 1.00 94.25 105 LEU A O 1
ATOM 800 N N . LEU A 1 106 ? -21.414 -8.586 33.436 1.00 92.62 106 LEU A N 1
ATOM 801 C CA . LEU A 1 106 ? -22.719 -8.222 32.886 1.00 92.62 106 LEU A CA 1
ATOM 802 C C . LEU A 1 106 ? -23.268 -9.312 31.953 1.00 92.62 106 LEU A C 1
ATOM 804 O O . LEU A 1 106 ? -24.445 -9.654 32.023 1.00 92.62 106 LEU A O 1
ATOM 808 N N . VAL A 1 107 ? -22.416 -9.870 31.089 1.00 93.81 107 VAL A N 1
ATOM 809 C CA . VAL A 1 107 ? -22.782 -10.882 30.090 1.00 93.81 107 VAL A CA 1
ATOM 810 C C . VAL A 1 107 ? -21.733 -12.008 30.082 1.00 93.81 107 VAL A C 1
ATOM 812 O O . VAL A 1 107 ? -20.820 -12.010 29.250 1.00 93.81 107 VAL A O 1
ATOM 815 N N . PRO A 1 108 ? -21.863 -13.020 30.964 1.00 94.88 108 PRO A N 1
ATOM 816 C CA . PRO A 1 108 ? -20.869 -14.092 31.114 1.00 94.88 108 PRO A CA 1
ATOM 817 C C . PRO A 1 108 ? -20.552 -14.874 29.834 1.00 94.88 108 PRO A C 1
ATOM 819 O O . PRO A 1 108 ? -19.450 -15.397 29.676 1.00 94.88 108 PRO A O 1
ATOM 822 N N . SER A 1 109 ? -21.488 -14.934 28.883 1.00 95.75 109 SER A N 1
ATOM 823 C CA . SER A 1 109 ? -21.277 -15.596 27.591 1.00 95.75 109 SER A CA 1
ATOM 824 C C . SER A 1 109 ? -20.268 -14.886 26.679 1.00 95.75 109 SER A C 1
ATOM 826 O O . SER A 1 109 ? -19.848 -15.482 25.690 1.00 95.75 109 SER A O 1
ATOM 828 N N . LEU A 1 110 ? -19.866 -13.644 26.979 1.00 96.12 110 LEU A N 1
ATOM 829 C CA . LEU A 1 110 ? -18.847 -12.921 26.208 1.00 96.12 110 LEU A CA 1
ATOM 830 C C . LEU A 1 110 ? -17.419 -13.382 26.515 1.00 96.12 110 LEU A C 1
ATOM 832 O O . LEU A 1 110 ? -16.547 -13.236 25.662 1.00 96.12 110 LEU A O 1
ATOM 836 N N . ALA A 1 111 ? -17.176 -13.974 27.687 1.00 97.56 111 ALA A N 1
ATOM 837 C CA . ALA A 1 111 ? -15.842 -14.402 28.105 1.00 97.56 111 ALA A CA 1
ATOM 838 C C . ALA A 1 111 ? -15.108 -15.292 27.076 1.00 97.56 111 ALA A C 1
ATOM 840 O O . ALA A 1 111 ? -13.964 -14.974 26.730 1.00 97.56 111 ALA A O 1
ATOM 841 N N . PRO A 1 112 ? -15.721 -16.366 26.528 1.00 97.88 112 PRO A N 1
ATOM 842 C CA . PRO A 1 112 ? -15.073 -17.157 25.481 1.00 97.88 112 PRO A CA 1
ATOM 843 C C . PRO A 1 112 ? -14.842 -16.361 24.187 1.00 97.88 112 PRO A C 1
ATOM 845 O O . PRO A 1 112 ? -13.802 -16.518 23.560 1.00 97.88 112 PRO A O 1
ATOM 848 N N . ILE A 1 113 ? -15.741 -15.443 23.821 1.00 97.88 113 ILE A N 1
ATOM 849 C CA . ILE A 1 113 ? -15.624 -14.638 22.592 1.00 97.88 113 ILE A CA 1
ATOM 850 C C . ILE A 1 113 ? -14.448 -13.656 22.695 1.00 97.88 113 ILE A C 1
ATOM 852 O O . ILE A 1 113 ? -13.640 -13.539 21.773 1.00 97.88 113 ILE A O 1
ATOM 856 N N . PHE A 1 114 ? -14.307 -12.981 23.838 1.00 98.00 114 PHE A N 1
ATOM 857 C CA . PHE A 1 114 ? -13.157 -12.118 24.106 1.00 98.00 114 PHE A CA 1
ATOM 858 C C . PHE A 1 114 ? -11.855 -12.902 24.200 1.00 98.00 114 PHE A C 1
ATOM 860 O O . PHE A 1 114 ? -10.806 -12.372 23.854 1.00 98.00 114 PHE A O 1
ATOM 867 N N . LYS A 1 115 ? -11.893 -14.165 24.633 1.00 98.19 115 LYS A N 1
ATOM 868 C CA . LYS A 1 115 ? -10.702 -15.011 24.579 1.00 98.19 115 LYS A CA 1
ATOM 869 C C . LYS A 1 115 ? -10.307 -15.330 23.134 1.00 98.19 115 LYS A C 1
ATOM 871 O O . LYS A 1 115 ? -9.128 -15.242 22.793 1.00 98.19 115 LYS A O 1
ATOM 876 N N . ASP A 1 116 ? -11.283 -15.644 22.291 1.00 98.38 116 ASP A N 1
ATOM 877 C CA . ASP A 1 116 ? -11.058 -16.010 20.892 1.00 98.38 116 ASP A CA 1
ATOM 878 C C . ASP A 1 116 ? -10.550 -14.837 20.038 1.00 98.38 116 ASP A C 1
ATOM 880 O O . ASP A 1 116 ? -9.828 -15.061 19.065 1.00 98.38 116 ASP A O 1
ATOM 884 N N . ILE A 1 117 ? -10.867 -13.587 20.406 1.00 97.81 117 ILE A N 1
ATOM 885 C CA . ILE A 1 117 ? -10.437 -12.399 19.651 1.00 97.81 117 ILE A CA 1
ATOM 886 C C . ILE A 1 117 ? -8.983 -11.974 19.924 1.00 97.81 117 ILE A C 1
ATOM 888 O O . ILE A 1 117 ? -8.392 -11.289 19.090 1.00 97.81 117 ILE A O 1
ATOM 892 N N . GLU A 1 118 ? -8.369 -12.397 21.035 1.00 98.25 118 GLU A N 1
ATOM 893 C CA . GLU A 1 118 ? -6.990 -12.016 21.399 1.00 98.25 118 GLU A CA 1
ATOM 894 C C . GLU A 1 118 ? -5.989 -12.369 20.285 1.00 98.25 118 GLU A C 1
ATOM 896 O O . GLU A 1 118 ? -5.221 -11.528 19.816 1.00 98.25 118 GLU A O 1
ATOM 901 N N . ALA A 1 119 ? -6.029 -13.614 19.803 1.00 98.25 119 ALA A N 1
ATOM 902 C CA . ALA A 1 119 ? -5.110 -14.099 18.777 1.00 98.25 119 ALA A CA 1
ATOM 903 C C . ALA A 1 119 ? -5.257 -13.391 17.411 1.00 98.25 119 ALA A C 1
ATOM 905 O O . ALA A 1 119 ? -4.232 -12.991 16.847 1.00 98.25 119 ALA A O 1
ATOM 906 N N . PRO A 1 120 ? -6.461 -13.235 16.821 1.00 98.31 120 PRO A N 1
ATOM 907 C CA . PRO A 1 120 ? -6.619 -12.482 15.579 1.00 98.31 120 PRO A CA 1
ATOM 908 C C . PRO A 1 120 ? -6.302 -10.991 15.747 1.00 98.31 120 PRO A C 1
ATOM 910 O O . PRO A 1 120 ? -5.709 -10.419 14.837 1.00 98.31 120 PRO A O 1
ATOM 913 N N . HIS A 1 121 ? -6.604 -10.378 16.896 1.00 98.38 121 HIS A N 1
ATOM 914 C CA . HIS A 1 121 ? -6.239 -8.988 17.180 1.00 98.38 121 HIS A CA 1
ATOM 915 C C . HIS A 1 121 ? -4.716 -8.787 17.206 1.00 98.38 121 HIS A C 1
ATOM 917 O O . HIS A 1 121 ? -4.191 -7.912 16.517 1.00 98.38 121 HIS A O 1
ATOM 923 N N . HIS A 1 122 ? -3.986 -9.667 17.895 1.00 98.38 122 HIS A N 1
ATOM 924 C CA . HIS A 1 122 ? -2.526 -9.662 17.868 1.00 98.38 122 HIS A CA 1
ATOM 925 C C . HIS A 1 122 ? -1.981 -9.829 16.439 1.00 98.38 122 HIS A C 1
ATOM 927 O O . HIS A 1 122 ? -1.134 -9.057 15.990 1.00 98.38 122 HIS A O 1
ATOM 933 N N . LYS A 1 123 ? -2.504 -10.803 15.679 1.00 98.44 123 LYS A N 1
ATOM 934 C CA . LYS A 1 123 ? -2.100 -11.031 14.279 1.00 98.44 123 LYS A CA 1
ATOM 935 C C . LYS A 1 123 ? -2.377 -9.824 13.383 1.00 98.44 123 LYS A C 1
ATOM 937 O O . LYS A 1 123 ? -1.556 -9.533 12.515 1.00 98.44 123 LYS A O 1
ATOM 942 N N . LEU A 1 124 ? -3.490 -9.120 13.593 1.00 97.62 124 LEU A N 1
ATOM 943 C CA . LEU A 1 124 ? -3.823 -7.896 12.867 1.00 97.62 124 LEU A CA 1
ATOM 944 C C . LEU A 1 124 ? -2.732 -6.838 13.074 1.00 97.62 124 LEU A C 1
ATOM 946 O O . LEU A 1 124 ? -2.180 -6.329 12.100 1.00 97.62 124 LEU A O 1
ATOM 950 N N . HIS A 1 125 ? -2.341 -6.572 14.318 1.00 98.25 125 HIS A N 1
ATOM 951 C CA . HIS A 1 125 ? -1.275 -5.616 14.613 1.00 98.25 125 HIS A CA 1
ATOM 952 C C . HIS A 1 125 ? 0.104 -6.066 14.097 1.00 98.25 125 HIS A C 1
ATOM 954 O O . HIS A 1 125 ? 0.842 -5.259 13.528 1.00 98.25 125 HIS A O 1
ATOM 960 N N . GLN A 1 126 ? 0.435 -7.359 14.190 1.00 98.00 126 GLN A N 1
ATOM 961 C CA . GLN A 1 126 ? 1.663 -7.904 13.592 1.00 98.00 126 GLN A CA 1
ATOM 962 C C . GLN A 1 126 ? 1.678 -7.781 12.062 1.00 98.00 126 GLN A C 1
ATOM 964 O O . GLN A 1 126 ? 2.739 -7.581 11.467 1.00 98.00 126 GLN A O 1
ATOM 969 N N . SER A 1 127 ? 0.515 -7.851 11.408 1.00 97.19 127 SER A N 1
ATOM 970 C CA . SER A 1 127 ? 0.429 -7.638 9.963 1.00 97.19 127 SER A CA 1
ATOM 971 C C . SER A 1 127 ? 0.848 -6.219 9.569 1.00 97.19 127 SER A C 1
ATOM 973 O O . SER A 1 127 ? 1.567 -6.069 8.586 1.00 97.19 127 SER A O 1
ATOM 975 N N . ALA A 1 128 ? 0.526 -5.197 10.373 1.00 96.94 128 ALA A N 1
ATOM 976 C CA . ALA A 1 128 ? 0.971 -3.823 10.131 1.00 96.94 128 ALA A CA 1
ATOM 977 C C . ALA A 1 128 ? 2.498 -3.675 10.248 1.00 96.94 128 ALA A C 1
ATOM 979 O O . ALA A 1 128 ? 3.109 -2.991 9.429 1.00 96.94 128 ALA A O 1
ATOM 980 N N . VAL A 1 129 ? 3.136 -4.381 11.191 1.00 96.50 129 VAL A N 1
ATOM 981 C CA . VAL A 1 129 ? 4.610 -4.473 11.264 1.00 96.50 129 VAL A CA 1
ATOM 982 C C . VAL A 1 129 ? 5.171 -5.101 9.986 1.00 96.50 129 VAL A C 1
ATOM 984 O O . VAL A 1 129 ? 6.139 -4.603 9.410 1.00 96.50 129 VAL A O 1
ATOM 987 N N . GLY A 1 130 ? 4.547 -6.188 9.525 1.00 96.19 130 GLY A N 1
ATOM 988 C CA . GLY A 1 130 ? 4.905 -6.855 8.276 1.00 96.19 130 GLY A CA 1
ATOM 989 C C . GLY A 1 130 ? 4.775 -5.936 7.062 1.00 96.19 130 GLY A C 1
ATOM 990 O O . GLY A 1 130 ? 5.695 -5.883 6.248 1.00 96.19 130 GLY A O 1
ATOM 991 N N . ILE A 1 131 ? 3.680 -5.180 6.963 1.00 95.38 131 ILE A N 1
ATOM 992 C CA . ILE A 1 131 ? 3.457 -4.193 5.903 1.00 95.38 131 ILE A CA 1
ATOM 993 C C . ILE A 1 131 ? 4.552 -3.131 5.955 1.00 95.38 131 ILE A C 1
ATOM 995 O O . ILE A 1 131 ? 5.274 -2.983 4.978 1.00 95.38 131 ILE A O 1
ATOM 999 N N . GLY A 1 132 ? 4.761 -2.469 7.097 1.00 92.94 132 GLY A N 1
ATOM 1000 C CA . GLY A 1 132 ? 5.771 -1.413 7.224 1.00 92.94 132 GLY A CA 1
ATOM 1001 C C . GLY A 1 132 ? 7.194 -1.880 6.895 1.00 92.94 132 GLY A C 1
ATOM 1002 O O . GLY A 1 132 ? 7.964 -1.133 6.301 1.00 92.94 132 GLY A O 1
ATOM 1003 N N . LYS A 1 133 ? 7.544 -3.132 7.217 1.00 92.25 133 LYS A N 1
ATOM 1004 C CA . LYS A 1 133 ? 8.861 -3.710 6.900 1.00 92.25 133 LYS A CA 1
ATOM 1005 C C . LYS A 1 133 ? 9.062 -3.995 5.408 1.00 92.25 133 LYS A C 1
ATOM 1007 O O . LYS A 1 133 ? 10.190 -3.911 4.931 1.00 92.25 133 LYS A O 1
ATOM 1012 N N . ASN A 1 134 ? 8.012 -4.423 4.710 1.00 90.69 134 ASN A N 1
ATOM 1013 C CA . ASN A 1 134 ? 8.098 -4.852 3.309 1.00 90.69 134 ASN A CA 1
ATOM 1014 C C . ASN A 1 134 ? 7.625 -3.780 2.323 1.00 90.69 134 ASN A C 1
ATOM 1016 O O . ASN A 1 134 ? 7.789 -3.951 1.117 1.00 90.69 134 ASN A O 1
ATOM 1020 N N . PHE A 1 135 ? 7.022 -2.702 2.818 1.00 91.06 135 PHE A N 1
ATOM 1021 C CA . PHE A 1 135 ? 6.572 -1.597 1.997 1.00 91.06 135 PHE A CA 1
ATOM 1022 C C . PHE A 1 135 ? 7.768 -0.894 1.353 1.00 91.06 135 PHE A C 1
ATOM 1024 O O . PHE A 1 135 ? 8.733 -0.519 2.019 1.00 91.06 135 PHE A O 1
ATOM 1031 N N . ALA A 1 136 ? 7.675 -0.705 0.044 1.00 86.38 136 ALA A N 1
ATOM 1032 C CA . ALA A 1 136 ? 8.578 0.121 -0.730 1.00 86.38 136 ALA A CA 1
ATOM 1033 C C . ALA A 1 136 ? 7.722 0.967 -1.666 1.00 86.38 136 ALA A C 1
ATOM 1035 O O . ALA A 1 136 ? 6.866 0.422 -2.369 1.00 86.38 136 ALA A O 1
ATOM 1036 N N . GLN A 1 137 ? 7.950 2.279 -1.664 1.00 85.88 137 GLN A N 1
ATOM 1037 C CA . GLN A 1 137 ? 7.171 3.176 -2.504 1.00 85.88 137 GLN A CA 1
ATOM 1038 C C . GLN A 1 137 ? 7.450 2.875 -3.974 1.00 85.88 137 GLN A C 1
ATOM 1040 O O . GLN A 1 137 ? 8.606 2.811 -4.397 1.00 85.88 137 GLN A O 1
ATOM 1045 N N . ALA A 1 138 ? 6.388 2.666 -4.746 1.00 83.88 138 ALA A N 1
ATOM 1046 C CA . ALA A 1 138 ? 6.516 2.410 -6.169 1.00 83.88 138 ALA A CA 1
ATOM 1047 C C . ALA A 1 138 ? 6.820 3.714 -6.919 1.00 83.88 138 ALA A C 1
ATOM 1049 O O . ALA A 1 138 ? 6.161 4.732 -6.708 1.00 83.88 138 ALA A O 1
ATOM 1050 N N . ASP A 1 139 ? 7.773 3.669 -7.850 1.00 87.12 139 ASP A N 1
ATOM 1051 C CA . ASP A 1 139 ? 7.924 4.724 -8.850 1.00 87.12 139 ASP A CA 1
ATOM 1052 C C . ASP A 1 139 ? 6.819 4.565 -9.904 1.00 87.12 139 ASP A C 1
ATOM 1054 O O . ASP A 1 139 ? 6.904 3.735 -10.812 1.00 87.12 139 ASP A O 1
ATOM 1058 N N . VAL A 1 140 ? 5.758 5.361 -9.769 1.00 87.62 140 VAL A N 1
ATOM 1059 C CA . VAL A 1 140 ? 4.610 5.356 -10.689 1.00 87.62 140 VAL A CA 1
ATOM 1060 C C . VAL A 1 140 ? 4.958 5.874 -12.092 1.00 87.62 140 VAL A C 1
ATOM 1062 O O . VAL A 1 140 ? 4.230 5.599 -13.047 1.00 87.62 140 VAL A O 1
ATOM 1065 N N . GLY A 1 141 ? 6.069 6.602 -12.247 1.00 91.62 141 GLY A N 1
ATOM 1066 C CA . GLY A 1 141 ? 6.533 7.141 -13.525 1.00 91.62 141 GLY A CA 1
ATOM 1067 C C . GLY A 1 141 ? 7.380 6.154 -14.329 1.00 91.62 141 GLY A C 1
ATOM 1068 O O . GLY A 1 141 ? 7.346 6.175 -15.565 1.00 91.62 141 GLY A O 1
ATOM 1069 N N . LEU A 1 142 ? 8.107 5.259 -13.652 1.00 93.50 142 LEU A N 1
ATOM 1070 C CA . LEU A 1 142 ? 9.030 4.319 -14.288 1.00 93.50 142 LEU A CA 1
ATOM 1071 C C . LEU A 1 142 ? 8.369 3.420 -15.355 1.00 93.50 142 LEU A C 1
ATOM 1073 O O . LEU A 1 142 ? 8.936 3.317 -16.446 1.00 93.50 142 LEU A O 1
ATOM 1077 N N . PRO A 1 143 ? 7.180 2.815 -15.143 1.00 94.50 143 PRO A N 1
ATOM 1078 C CA . PRO A 1 143 ? 6.528 2.011 -16.179 1.00 94.50 143 PRO A CA 1
ATOM 1079 C C . PRO A 1 143 ? 6.219 2.807 -17.453 1.00 94.50 143 PRO A C 1
ATOM 1081 O O . PRO A 1 143 ? 6.483 2.339 -18.561 1.00 94.50 143 PRO A O 1
ATOM 1084 N N . GLY A 1 144 ? 5.709 4.034 -17.304 1.00 96.44 144 GLY A N 1
ATOM 1085 C CA . GLY A 1 144 ? 5.422 4.920 -18.434 1.00 96.44 144 GLY A CA 1
ATOM 1086 C C . GLY A 1 144 ? 6.692 5.319 -19.186 1.00 96.44 144 GLY A C 1
ATOM 1087 O O . GLY A 1 144 ? 6.720 5.306 -20.417 1.00 96.44 144 GLY A O 1
ATOM 1088 N N . PHE A 1 145 ? 7.770 5.600 -18.450 1.00 96.38 145 PHE A N 1
ATOM 1089 C CA . PHE A 1 145 ? 9.082 5.859 -19.032 1.00 96.38 145 PHE A CA 1
ATOM 1090 C C . PHE A 1 145 ? 9.602 4.659 -19.841 1.00 96.38 145 PHE A C 1
ATOM 1092 O O . PHE A 1 145 ? 10.003 4.833 -20.991 1.00 96.38 145 PHE A O 1
ATOM 1099 N N . LEU A 1 146 ? 9.578 3.447 -19.275 1.00 96.50 146 LEU A N 1
ATOM 1100 C CA . LEU A 1 146 ? 10.068 2.240 -19.949 1.00 96.50 146 LEU A CA 1
ATOM 1101 C C . LEU A 1 146 ? 9.241 1.914 -21.201 1.00 96.50 146 LEU A C 1
ATOM 1103 O O . LEU A 1 146 ? 9.821 1.655 -22.253 1.00 96.50 146 LEU A O 1
ATOM 1107 N N . CYS A 1 147 ? 7.914 2.048 -21.136 1.00 98.12 147 CYS A N 1
ATOM 1108 C CA . CYS A 1 147 ? 7.032 1.916 -22.298 1.00 98.12 147 CYS A CA 1
ATOM 1109 C C . CYS A 1 147 ? 7.405 2.909 -23.416 1.00 98.12 147 CYS A C 1
ATOM 1111 O O . CYS A 1 147 ? 7.529 2.535 -24.583 1.00 98.12 147 CYS A O 1
ATOM 1113 N N . ALA A 1 148 ? 7.688 4.172 -23.075 1.00 97.94 148 ALA A N 1
ATOM 1114 C CA . ALA A 1 148 ? 8.149 5.148 -24.062 1.00 97.94 148 ALA A CA 1
ATOM 1115 C C . ALA A 1 148 ? 9.483 4.735 -24.715 1.00 97.94 148 ALA A C 1
ATOM 1117 O O . ALA A 1 148 ? 9.675 4.940 -25.914 1.00 97.94 148 ALA A O 1
ATOM 1118 N N . ARG A 1 149 ? 10.395 4.112 -23.957 1.00 97.56 149 ARG A N 1
ATOM 1119 C CA . ARG A 1 149 ? 11.660 3.578 -24.486 1.00 97.56 149 ARG A CA 1
ATOM 1120 C C . ARG A 1 149 ? 11.462 2.381 -25.411 1.00 97.56 149 ARG A C 1
ATOM 1122 O O . ARG A 1 149 ? 12.206 2.263 -26.383 1.00 97.56 149 ARG A O 1
ATOM 1129 N N . GLU A 1 150 ? 10.473 1.531 -25.165 1.00 97.69 150 GLU A N 1
ATOM 1130 C CA . GLU A 1 150 ? 10.092 0.468 -26.103 1.00 97.69 150 GLU A CA 1
ATOM 1131 C C . GLU A 1 150 ? 9.551 1.058 -27.410 1.00 97.69 150 GLU A C 1
ATOM 1133 O O . GLU A 1 150 ? 9.999 0.681 -28.493 1.00 97.69 150 GLU A O 1
ATOM 1138 N N . VAL A 1 151 ? 8.667 2.057 -27.323 1.00 98.44 151 VAL A N 1
ATOM 1139 C CA . VAL A 1 151 ? 8.128 2.763 -28.498 1.00 98.44 151 VAL A CA 1
ATOM 1140 C C . VAL A 1 151 ? 9.234 3.428 -29.321 1.00 98.44 151 VAL A C 1
ATOM 1142 O O . VAL A 1 151 ? 9.184 3.397 -30.553 1.00 98.44 151 VAL A O 1
ATOM 1145 N N . ASP A 1 152 ? 10.255 3.999 -28.678 1.00 98.31 152 ASP A N 1
ATOM 1146 C CA . ASP A 1 152 ? 11.415 4.554 -29.384 1.00 98.31 152 ASP A CA 1
ATOM 1147 C C . ASP A 1 152 ? 12.144 3.484 -30.214 1.00 98.31 152 ASP A C 1
ATOM 1149 O O . ASP A 1 152 ? 12.535 3.750 -31.353 1.00 98.31 152 ASP A O 1
ATOM 1153 N N . HIS A 1 153 ? 12.279 2.263 -29.688 1.00 98.06 153 HIS A N 1
ATOM 1154 C CA . HIS A 1 153 ? 12.888 1.151 -30.419 1.00 98.06 153 HIS A CA 1
ATOM 1155 C C . HIS A 1 153 ? 11.989 0.618 -31.536 1.00 98.06 153 HIS A C 1
ATOM 1157 O O . HIS A 1 153 ? 12.499 0.284 -32.601 1.00 98.06 153 HIS A O 1
ATOM 1163 N N . LEU A 1 154 ? 10.664 0.609 -31.363 1.00 98.31 154 LEU A N 1
ATOM 1164 C CA . LEU A 1 154 ? 9.740 0.267 -32.452 1.00 98.31 154 LEU A CA 1
ATOM 1165 C C . LEU A 1 154 ? 9.867 1.248 -33.626 1.00 98.31 154 LEU A C 1
ATOM 1167 O O . LEU A 1 154 ? 9.941 0.830 -34.779 1.00 98.31 154 LEU A O 1
ATOM 1171 N N . LYS A 1 155 ? 9.976 2.553 -33.345 1.00 98.06 155 LYS A N 1
ATOM 1172 C CA . LYS A 1 155 ? 10.239 3.572 -34.378 1.00 98.06 155 LYS A CA 1
ATOM 1173 C C . LYS A 1 155 ? 11.609 3.391 -35.030 1.00 98.06 155 LYS A C 1
ATOM 1175 O O . LYS A 1 155 ? 11.747 3.588 -36.233 1.00 98.06 155 LYS A O 1
ATOM 1180 N N . TRP A 1 156 ? 12.619 3.023 -34.245 1.00 98.31 156 TRP A N 1
ATOM 1181 C CA . TRP A 1 156 ? 13.959 2.724 -34.749 1.00 98.31 156 TRP A CA 1
ATOM 1182 C C . TRP A 1 156 ? 13.955 1.515 -35.698 1.00 98.31 156 TRP A C 1
ATOM 1184 O O . TRP A 1 156 ? 14.571 1.587 -36.758 1.00 98.31 156 TRP A O 1
ATOM 1194 N N . VAL A 1 157 ? 13.208 0.449 -35.379 1.00 97.88 157 VAL A N 1
ATOM 1195 C CA . VAL A 1 157 ? 13.030 -0.717 -36.266 1.00 97.88 157 VAL A CA 1
ATOM 1196 C C . VAL A 1 157 ? 12.275 -0.333 -37.538 1.00 97.88 157 VAL A C 1
ATOM 1198 O O . VAL A 1 157 ? 12.707 -0.707 -38.621 1.00 97.88 157 VAL A O 1
ATOM 1201 N N . ALA A 1 158 ? 11.231 0.496 -37.450 1.00 97.88 158 ALA A N 1
ATOM 1202 C CA . ALA A 1 158 ? 10.510 0.961 -38.639 1.00 97.88 158 ALA A CA 1
ATOM 1203 C C . ALA A 1 158 ? 11.430 1.680 -39.649 1.00 97.88 158 ALA A C 1
ATOM 1205 O O . ALA A 1 158 ? 11.250 1.545 -40.854 1.00 97.88 158 ALA A O 1
ATOM 1206 N N . LYS A 1 159 ? 12.473 2.384 -39.182 1.00 97.69 159 LYS A N 1
ATOM 1207 C CA . LYS A 1 159 ? 13.497 2.981 -40.062 1.00 97.69 159 LYS A CA 1
ATOM 1208 C C . LYS A 1 159 ? 14.388 1.956 -40.759 1.00 97.69 159 LYS A C 1
ATOM 1210 O O . LYS A 1 159 ? 14.894 2.224 -41.847 1.00 97.69 159 LYS A O 1
ATOM 1215 N N . ILE A 1 160 ? 14.581 0.791 -40.149 1.00 97.38 160 ILE A N 1
ATOM 1216 C CA . ILE A 1 160 ? 15.24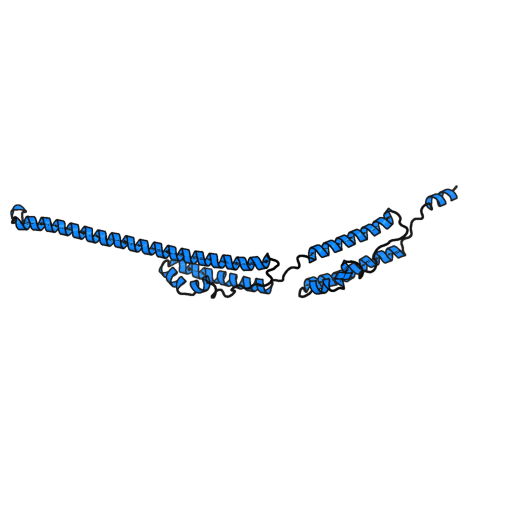1 -0.340 -40.800 1.00 97.38 160 ILE A CA 1
ATOM 1217 C C . ILE A 1 160 ? 14.321 -0.934 -41.866 1.00 97.38 160 ILE A C 1
ATOM 1219 O O . ILE A 1 160 ? 14.790 -1.217 -42.962 1.00 97.38 160 ILE A O 1
ATOM 1223 N N . ASP A 1 161 ? 13.023 -1.059 -41.598 1.00 97.25 161 ASP A N 1
ATOM 1224 C CA . ASP A 1 161 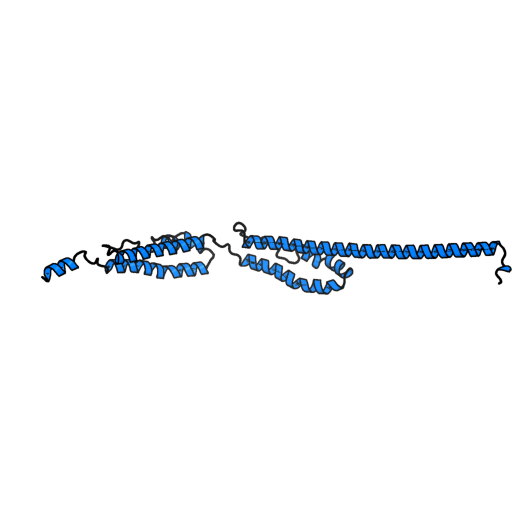? 12.068 -1.542 -42.601 1.00 97.25 161 ASP A CA 1
ATOM 1225 C C . ASP A 1 161 ? 11.986 -0.587 -43.804 1.00 97.25 161 ASP A C 1
ATOM 1227 O O . ASP A 1 161 ? 12.065 -1.031 -44.950 1.00 97.25 161 ASP A O 1
ATOM 1231 N N . GLU A 1 162 ? 11.925 0.729 -43.561 1.00 96.94 162 GLU A N 1
ATOM 1232 C CA . GLU A 1 162 ? 11.940 1.768 -44.606 1.00 96.94 162 GLU A CA 1
ATOM 1233 C C . GLU A 1 162 ? 13.158 1.646 -45.538 1.00 96.94 162 GLU A C 1
ATOM 1235 O O . GLU A 1 162 ? 13.006 1.779 -46.752 1.00 96.94 162 GLU A O 1
ATOM 1240 N N . LEU A 1 163 ? 14.352 1.324 -45.011 1.00 96.19 163 LEU A N 1
ATOM 1241 C CA . LEU A 1 163 ? 15.552 1.090 -45.829 1.00 96.19 163 LEU A CA 1
ATOM 1242 C C . LEU A 1 163 ? 15.282 0.082 -46.946 1.00 96.19 163 LEU A C 1
ATOM 1244 O O . LEU A 1 163 ? 15.644 0.324 -48.098 1.00 96.19 163 LEU A O 1
ATOM 1248 N N . PHE A 1 164 ? 14.683 -1.053 -46.585 1.00 94.50 164 PHE A N 1
ATOM 1249 C CA . PHE A 1 164 ? 14.455 -2.161 -47.502 1.00 94.50 164 PHE A CA 1
ATOM 1250 C C . PHE A 1 164 ? 13.251 -1.910 -48.405 1.00 94.50 164 PHE A C 1
ATOM 1252 O O . PHE A 1 164 ? 13.326 -2.170 -49.604 1.00 94.50 164 PHE A O 1
ATOM 1259 N N . LEU A 1 165 ? 12.156 -1.396 -47.840 1.00 94.88 165 LEU A N 1
ATOM 1260 C CA . LEU A 1 165 ? 10.903 -1.178 -48.562 1.00 94.88 165 LEU A CA 1
ATOM 1261 C C . LEU A 1 165 ? 11.023 -0.064 -49.604 1.00 94.88 165 LEU A C 1
ATOM 1263 O O . LEU A 1 165 ? 10.524 -0.208 -50.718 1.00 94.88 165 LEU A O 1
ATOM 1267 N N . GLU A 1 166 ? 11.712 1.023 -49.263 1.00 93.94 166 GLU A N 1
ATOM 1268 C CA . GLU A 1 166 ? 11.895 2.171 -50.156 1.00 93.94 166 GLU A CA 1
ATOM 1269 C C . GLU A 1 166 ? 13.216 2.106 -50.934 1.00 93.94 166 GLU A C 1
ATOM 1271 O O . GLU A 1 166 ? 13.508 2.994 -51.737 1.00 93.94 166 GLU A O 1
ATOM 1276 N N . ASN A 1 167 ? 14.016 1.050 -50.724 1.00 92.62 167 ASN A N 1
ATOM 1277 C CA . ASN A 1 167 ? 15.329 0.873 -51.342 1.00 92.62 167 ASN A CA 1
ATOM 1278 C C . ASN A 1 167 ? 16.210 2.124 -51.154 1.00 92.62 167 ASN A C 1
ATOM 1280 O O . ASN A 1 167 ? 16.796 2.665 -52.100 1.00 92.62 167 ASN A O 1
ATOM 1284 N N . LEU A 1 168 ? 16.272 2.617 -49.914 1.00 94.38 168 LEU A N 1
ATOM 1285 C CA . LEU A 1 168 ? 17.048 3.806 -49.566 1.00 94.38 168 LEU A CA 1
ATOM 1286 C C . LEU A 1 168 ? 18.549 3.546 -49.785 1.00 94.38 168 LEU A C 1
ATOM 1288 O O . LEU A 1 168 ? 19.007 2.401 -49.707 1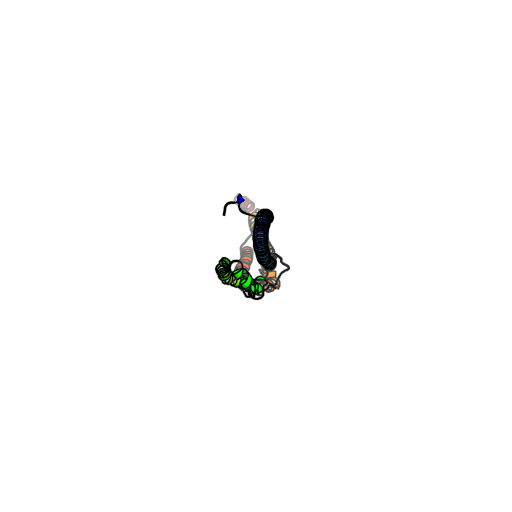.00 94.38 168 LEU A O 1
ATOM 1292 N N . PRO A 1 169 ? 19.354 4.593 -50.044 1.00 93.69 169 PRO A N 1
ATOM 1293 C CA . PRO A 1 169 ? 20.778 4.429 -50.337 1.00 93.69 169 PRO A CA 1
ATOM 1294 C C . PRO A 1 169 ? 21.605 3.945 -49.138 1.00 93.69 169 PRO A C 1
ATOM 1296 O O . PRO A 1 169 ? 22.664 3.349 -49.329 1.00 93.69 169 PRO A O 1
ATOM 1299 N N . LYS A 1 170 ? 21.156 4.210 -47.904 1.00 94.94 170 LYS A N 1
ATOM 1300 C CA . LYS A 1 170 ? 21.847 3.826 -46.665 1.00 94.94 170 LYS A CA 1
ATOM 1301 C C . LYS A 1 170 ? 20.895 3.835 -45.471 1.00 94.94 170 LYS A C 1
ATOM 1303 O O . LYS A 1 170 ? 19.920 4.580 -45.462 1.00 94.94 170 LYS A O 1
ATOM 1308 N N . LEU A 1 171 ? 21.230 3.053 -44.447 1.00 96.44 171 LEU A N 1
ATOM 1309 C CA . LEU A 1 171 ? 20.517 3.043 -43.173 1.00 96.44 171 LEU A CA 1
ATOM 1310 C C . LEU A 1 171 ? 20.984 4.197 -42.278 1.00 96.44 171 LEU A C 1
ATOM 1312 O O . LEU A 1 171 ? 22.161 4.250 -41.912 1.00 96.44 171 LEU A O 1
ATOM 1316 N N . GLU A 1 172 ? 20.066 5.070 -41.865 1.00 94.81 172 GLU A N 1
ATOM 1317 C CA . GLU A 1 172 ? 20.339 6.181 -40.944 1.00 94.81 172 GLU A CA 1
ATOM 1318 C C . GLU A 1 172 ? 19.609 5.992 -39.611 1.00 94.81 172 GLU A C 1
ATOM 1320 O O . GLU A 1 172 ? 18.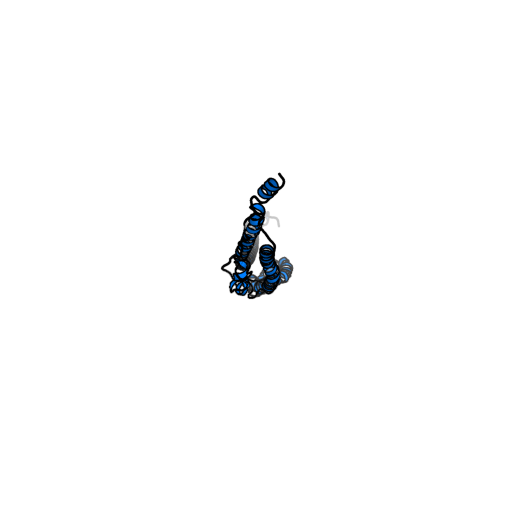517 6.507 -39.389 1.00 94.81 172 GLU A O 1
ATOM 1325 N N . VAL A 1 173 ? 20.231 5.246 -38.697 1.00 97.06 173 VAL A N 1
ATOM 1326 C CA . VAL A 1 173 ? 19.715 5.033 -37.339 1.00 97.06 173 VAL A CA 1
ATOM 1327 C C . VAL A 1 173 ? 20.842 5.120 -36.309 1.00 97.06 173 VAL A C 1
ATOM 1329 O O . VAL A 1 173 ? 22.021 4.997 -36.646 1.00 97.06 173 VAL A O 1
ATOM 1332 N N . GLN A 1 174 ? 20.505 5.328 -35.032 1.00 97.38 174 GLN A N 1
ATOM 1333 C CA . GLN A 1 174 ? 21.496 5.311 -33.952 1.00 97.38 174 GLN A CA 1
ATOM 1334 C C . GLN A 1 174 ? 22.047 3.893 -33.754 1.00 97.38 174 GLN A C 1
ATOM 1336 O O . GLN A 1 174 ? 21.291 2.972 -33.453 1.00 97.38 174 GLN A O 1
ATOM 1341 N N . THR A 1 175 ? 23.362 3.728 -33.859 1.00 97.25 175 THR A N 1
ATOM 1342 C CA . THR A 1 175 ? 24.054 2.437 -33.708 1.00 97.25 175 THR A CA 1
ATOM 1343 C C . THR A 1 175 ? 24.824 2.306 -32.398 1.00 97.25 175 THR A C 1
ATOM 1345 O O . THR A 1 175 ? 25.262 1.214 -32.052 1.00 97.25 175 THR A O 1
ATOM 1348 N N . ASN A 1 176 ? 24.999 3.394 -31.644 1.00 97.69 176 ASN A N 1
ATOM 1349 C CA . ASN A 1 176 ? 25.613 3.336 -30.326 1.00 97.69 176 ASN A CA 1
ATOM 1350 C C . ASN A 1 176 ? 24.530 3.114 -29.252 1.00 97.69 176 ASN A C 1
ATOM 1352 O O . ASN A 1 176 ? 23.740 4.036 -29.006 1.00 97.69 176 ASN A O 1
ATOM 1356 N N . PRO A 1 177 ? 24.526 1.958 -28.558 1.00 97.12 177 PRO A N 1
ATOM 1357 C CA . PRO A 1 177 ? 23.523 1.653 -27.542 1.00 97.12 177 PRO A CA 1
ATOM 1358 C C . PRO A 1 177 ? 23.584 2.594 -26.335 1.00 97.12 177 PRO A C 1
ATOM 1360 O O . PRO A 1 177 ? 22.609 2.694 -25.615 1.00 97.12 177 PRO A O 1
ATOM 1363 N N . HIS A 1 178 ? 24.672 3.334 -26.104 1.00 97.69 178 HIS A N 1
ATOM 1364 C CA . HIS A 1 178 ? 24.763 4.311 -25.010 1.00 97.69 178 HIS A CA 1
ATOM 1365 C C . HIS A 1 178 ? 24.145 5.672 -25.355 1.00 97.69 178 HIS A C 1
ATOM 1367 O O . HIS A 1 178 ? 24.037 6.530 -24.484 1.00 97.69 178 HIS A O 1
ATOM 1373 N N . LYS A 1 179 ? 23.780 5.905 -26.623 1.00 97.56 179 LYS A N 1
ATOM 1374 C CA . LYS A 1 179 ? 23.282 7.205 -27.102 1.00 97.56 179 LYS A CA 1
ATOM 1375 C C . LYS A 1 179 ? 21.775 7.240 -27.350 1.00 97.56 179 LYS A C 1
ATOM 1377 O O . LYS A 1 179 ? 21.241 8.320 -27.588 1.00 97.56 179 LYS A O 1
ATOM 1382 N N . CYS A 1 180 ? 21.089 6.096 -27.344 1.00 97.44 180 CYS A N 1
ATOM 1383 C CA . CYS A 1 180 ? 19.629 6.070 -27.423 1.00 97.44 180 CYS A CA 1
ATOM 1384 C C . CYS A 1 180 ? 19.006 6.456 -26.067 1.00 97.44 180 CYS A C 1
ATOM 1386 O O . CYS A 1 180 ? 19.682 6.440 -25.038 1.00 97.44 180 CYS A O 1
ATOM 1388 N N . GLY A 1 181 ? 17.710 6.786 -26.049 1.00 96.88 181 GLY A N 1
ATOM 1389 C CA . GLY A 1 181 ? 17.023 7.216 -24.824 1.00 96.88 181 GLY A CA 1
ATOM 1390 C C . GLY A 1 181 ? 17.075 6.182 -23.692 1.00 96.88 181 GLY A C 1
ATOM 1391 O O . GLY A 1 181 ? 17.191 6.558 -22.528 1.00 96.88 181 GLY A O 1
ATOM 1392 N N . LEU A 1 182 ? 17.030 4.886 -24.023 1.00 97.81 182 LEU A N 1
ATOM 1393 C CA . LEU A 1 182 ? 17.152 3.804 -23.041 1.00 97.81 182 LEU A CA 1
ATOM 1394 C C . LEU A 1 182 ? 18.595 3.673 -22.547 1.00 97.81 182 LEU A C 1
ATOM 1396 O O . LEU A 1 182 ? 18.828 3.580 -21.349 1.00 97.81 182 LEU A O 1
ATOM 1400 N N . GLY A 1 183 ? 19.566 3.733 -23.457 1.00 97.69 183 GLY A N 1
ATOM 1401 C CA . GLY A 1 183 ? 20.990 3.700 -23.146 1.00 97.69 183 GLY A CA 1
ATOM 1402 C C . GLY A 1 183 ? 21.434 4.808 -22.204 1.00 97.69 183 GLY A C 1
ATOM 1403 O O . GLY A 1 183 ? 22.059 4.539 -21.182 1.00 97.69 183 GLY A O 1
ATOM 1404 N N . LEU A 1 184 ? 21.059 6.051 -22.514 1.00 97.94 184 LEU A N 1
ATOM 1405 C CA . LEU A 1 184 ? 21.357 7.207 -21.666 1.00 97.94 184 LEU A CA 1
ATOM 1406 C C . LEU A 1 184 ? 20.828 7.018 -20.238 1.00 97.94 184 LEU A C 1
ATOM 1408 O O . LEU A 1 184 ? 21.464 7.462 -19.287 1.00 97.94 184 LEU A O 1
ATOM 1412 N N . TRP A 1 185 ? 19.692 6.335 -20.087 1.00 97.88 185 TRP A N 1
ATOM 1413 C CA . TRP A 1 185 ? 19.120 6.015 -18.785 1.00 97.88 185 TRP A CA 1
ATOM 1414 C C . TRP A 1 185 ? 19.833 4.846 -18.094 1.00 97.88 185 TRP A C 1
ATOM 1416 O O . TRP A 1 185 ? 20.264 5.020 -16.956 1.00 97.88 185 TRP A O 1
ATOM 1426 N N . ILE A 1 186 ? 20.029 3.708 -18.781 1.00 97.31 186 ILE A N 1
ATOM 1427 C CA . ILE A 1 186 ? 20.702 2.498 -18.262 1.00 97.31 186 ILE A CA 1
ATOM 1428 C C . ILE A 1 186 ? 22.094 2.824 -17.711 1.00 97.31 186 ILE A C 1
ATOM 1430 O O . ILE A 1 186 ? 22.490 2.313 -16.666 1.00 97.31 186 ILE A O 1
ATOM 1434 N N . TYR A 1 187 ? 22.854 3.648 -18.434 1.00 96.31 187 TYR A N 1
ATOM 1435 C CA . TYR A 1 187 ? 24.229 4.004 -18.074 1.00 96.31 187 TYR A CA 1
ATOM 1436 C C . TYR A 1 187 ? 24.328 5.343 -17.327 1.00 96.31 187 TYR A C 1
ATOM 1438 O O . TYR A 1 187 ? 25.433 5.806 -17.048 1.00 96.31 187 TYR A O 1
ATOM 1446 N N . GLY A 1 188 ? 23.191 5.979 -17.035 1.00 95.44 188 GLY A N 1
ATOM 1447 C CA . GLY A 1 188 ? 23.107 7.293 -16.411 1.00 95.44 188 GLY A CA 1
ATOM 1448 C C . GLY A 1 188 ? 22.633 7.260 -14.960 1.00 95.44 188 GLY A C 1
ATOM 1449 O O . GLY A 1 188 ? 22.620 6.234 -14.281 1.00 95.44 188 GLY A O 1
ATOM 1450 N N . GLU A 1 189 ? 22.240 8.431 -14.463 1.00 93.81 189 GLU A N 1
ATOM 1451 C CA . GLU A 1 189 ? 21.696 8.591 -13.111 1.00 93.81 189 GLU A CA 1
ATOM 1452 C C . GLU A 1 189 ? 20.297 7.986 -12.955 1.00 93.81 189 GLU A C 1
ATOM 1454 O O . GLU A 1 189 ? 20.007 7.412 -11.913 1.00 93.81 189 GLU A O 1
ATOM 1459 N N . GLY A 1 190 ? 19.475 8.013 -14.010 1.00 92.50 190 GLY A N 1
ATOM 1460 C CA . GLY A 1 190 ? 18.101 7.512 -13.957 1.00 92.50 190 GLY A CA 1
ATOM 1461 C C . GLY A 1 190 ? 17.992 6.039 -13.548 1.00 92.50 190 GLY A C 1
ATOM 1462 O O . GLY A 1 190 ? 17.237 5.724 -12.632 1.00 92.50 190 GLY A O 1
ATOM 1463 N N . ALA A 1 191 ? 18.765 5.137 -14.166 1.00 94.75 191 ALA A N 1
ATOM 1464 C CA . ALA A 1 191 ? 18.748 3.726 -13.772 1.00 94.75 191 ALA A CA 1
ATOM 1465 C C . ALA A 1 191 ? 19.349 3.498 -12.383 1.00 94.75 191 ALA A C 1
ATOM 1467 O O . ALA A 1 191 ? 18.866 2.650 -11.639 1.00 94.75 191 ALA A O 1
ATOM 1468 N N . ARG A 1 192 ? 20.380 4.265 -12.013 1.00 94.19 192 ARG A N 1
ATOM 1469 C CA . ARG A 1 192 ? 21.022 4.172 -10.696 1.00 94.19 192 ARG A CA 1
ATOM 1470 C C . ARG A 1 192 ? 20.062 4.538 -9.567 1.00 94.19 192 ARG A C 1
ATOM 1472 O O . ARG A 1 192 ? 20.007 3.798 -8.590 1.00 94.19 192 ARG A O 1
ATOM 1479 N N . GLU A 1 193 ? 19.302 5.621 -9.713 1.00 92.75 193 GLU A N 1
ATOM 1480 C CA . GLU A 1 193 ? 18.296 5.994 -8.715 1.00 92.75 193 GLU A CA 1
ATOM 1481 C C . GLU A 1 193 ? 17.123 5.009 -8.709 1.00 92.75 193 GLU A C 1
ATOM 1483 O O . GLU A 1 193 ? 16.760 4.531 -7.640 1.00 92.75 193 GLU A O 1
ATOM 1488 N N . ALA A 1 194 ? 16.609 4.598 -9.875 1.00 92.88 194 ALA A N 1
ATOM 1489 C CA . ALA A 1 194 ? 15.527 3.610 -9.945 1.00 92.88 194 ALA A CA 1
ATOM 1490 C C . ALA A 1 194 ? 15.907 2.259 -9.304 1.00 92.88 194 ALA A C 1
ATOM 1492 O O . ALA A 1 194 ? 15.087 1.606 -8.668 1.00 92.88 19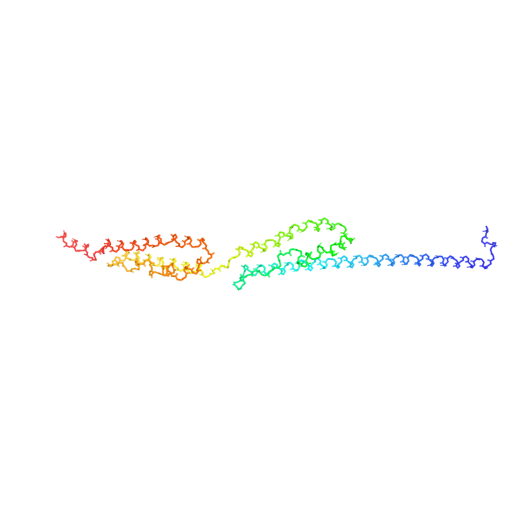4 ALA A O 1
ATOM 1493 N N . CYS A 1 195 ? 17.165 1.834 -9.437 1.00 93.81 195 CYS A N 1
ATOM 1494 C CA . CYS A 1 195 ? 17.661 0.579 -8.871 1.00 93.81 195 CYS A CA 1
ATOM 1495 C C . CYS A 1 195 ? 18.015 0.667 -7.376 1.00 93.81 195 CYS A C 1
ATOM 1497 O O . CYS A 1 195 ? 18.261 -0.361 -6.736 1.00 93.81 195 CYS A O 1
ATOM 1499 N N . LYS A 1 196 ? 18.072 1.870 -6.795 1.00 91.00 196 LYS A N 1
ATOM 1500 C CA . LYS A 1 196 ? 18.506 2.084 -5.413 1.00 91.00 196 LYS A CA 1
ATOM 1501 C C . LYS A 1 196 ? 17.549 1.401 -4.438 1.00 91.00 196 LYS A C 1
ATOM 1503 O O . LYS A 1 196 ? 16.386 1.755 -4.346 1.00 91.00 196 LYS A O 1
ATOM 1508 N N . GLY A 1 197 ? 18.050 0.418 -3.692 1.00 87.06 197 GLY A N 1
ATOM 1509 C CA . GLY A 1 197 ? 17.215 -0.363 -2.771 1.00 87.06 197 GLY A CA 1
ATOM 1510 C C . GLY A 1 197 ? 16.318 -1.405 -3.453 1.00 87.06 197 GLY A C 1
ATOM 1511 O O . GLY A 1 197 ? 15.560 -2.077 -2.760 1.00 87.06 197 GLY A O 1
ATOM 1512 N N . HIS A 1 198 ? 16.448 -1.608 -4.771 1.00 90.75 198 HIS A N 1
ATOM 1513 C CA . HIS A 1 198 ? 15.662 -2.565 -5.555 1.00 90.75 198 HIS A CA 1
ATOM 1514 C C . HIS A 1 198 ? 16.576 -3.596 -6.251 1.00 90.75 198 HIS A C 1
ATOM 1516 O O . HIS A 1 198 ? 16.893 -3.463 -7.440 1.00 90.75 198 HIS A O 1
ATOM 1522 N N . PRO A 1 199 ? 17.012 -4.658 -5.537 1.00 92.50 199 PRO A N 1
ATOM 1523 C CA . PRO A 1 199 ? 17.951 -5.648 -6.073 1.00 92.50 199 PRO A CA 1
ATOM 1524 C C . PRO A 1 199 ? 17.441 -6.364 -7.326 1.00 92.50 199 PRO A C 1
ATOM 1526 O O . PRO A 1 199 ? 18.209 -6.617 -8.252 1.00 92.50 199 PRO A O 1
ATOM 1529 N N . GLU A 1 200 ? 16.142 -6.660 -7.382 1.00 93.06 200 GLU A N 1
ATOM 1530 C CA . GLU A 1 200 ? 15.560 -7.362 -8.527 1.00 93.06 200 GLU A CA 1
ATOM 1531 C C . GLU A 1 200 ? 15.510 -6.473 -9.774 1.00 93.06 200 GLU A C 1
ATOM 1533 O O . GLU A 1 200 ? 15.890 -6.911 -10.858 1.00 93.06 200 GLU A O 1
ATOM 1538 N N . LEU A 1 201 ? 15.146 -5.196 -9.622 1.00 94.06 201 LEU A N 1
ATOM 1539 C CA . LEU A 1 201 ? 15.207 -4.245 -10.732 1.00 94.06 201 LEU A CA 1
ATOM 1540 C C . LEU A 1 201 ? 16.650 -4.066 -11.221 1.00 94.06 201 LEU A C 1
ATOM 1542 O O . LEU A 1 201 ? 16.888 -4.070 -12.426 1.00 94.06 201 LEU A O 1
ATOM 1546 N N . THR A 1 202 ? 17.618 -4.013 -10.301 1.00 96.38 202 THR A N 1
ATOM 1547 C CA . THR A 1 202 ? 19.050 -3.959 -10.642 1.00 96.38 202 THR A CA 1
ATOM 1548 C C . THR A 1 202 ? 19.446 -5.149 -11.517 1.00 96.38 202 THR A C 1
ATOM 1550 O O . THR A 1 202 ? 20.035 -4.975 -12.583 1.00 96.38 202 THR A O 1
ATOM 1553 N N . ARG A 1 203 ? 19.070 -6.368 -11.107 1.00 97.94 203 ARG A N 1
ATOM 1554 C CA . ARG A 1 203 ? 19.338 -7.600 -11.860 1.00 97.94 203 ARG A CA 1
ATOM 1555 C C . ARG A 1 203 ? 18.742 -7.548 -13.271 1.00 97.94 203 ARG A C 1
ATOM 1557 O O . ARG A 1 203 ? 19.406 -7.952 -14.224 1.00 97.94 203 ARG A O 1
ATOM 1564 N N . LEU A 1 204 ? 17.510 -7.056 -13.405 1.00 97.38 204 LEU A N 1
ATOM 1565 C CA . LEU A 1 204 ? 16.813 -6.934 -14.689 1.00 97.38 204 LEU A CA 1
ATOM 1566 C C . LEU A 1 204 ? 17.460 -5.889 -15.610 1.00 97.38 204 LEU A C 1
ATOM 1568 O O . LEU A 1 204 ? 17.664 -6.164 -16.791 1.00 97.38 204 LEU A O 1
ATOM 1572 N N . VAL A 1 205 ? 17.838 -4.723 -15.078 1.00 97.19 205 VAL A N 1
ATOM 1573 C CA . VAL A 1 205 ? 18.526 -3.671 -15.844 1.00 97.19 205 VAL A CA 1
ATOM 1574 C C . VAL A 1 205 ? 19.902 -4.141 -16.320 1.00 97.19 205 VAL A C 1
ATOM 1576 O O . VAL A 1 205 ? 20.262 -3.903 -17.473 1.00 97.19 205 VAL A O 1
ATOM 1579 N N . GLU A 1 206 ? 20.661 -4.856 -15.485 1.00 97.81 206 GLU A N 1
ATOM 1580 C CA . GLU A 1 206 ? 21.936 -5.453 -15.905 1.00 97.81 206 GLU A CA 1
ATOM 1581 C C . GLU A 1 206 ? 21.739 -6.500 -17.009 1.00 97.81 206 GLU A C 1
ATOM 1583 O O . GLU A 1 206 ? 22.457 -6.484 -18.011 1.00 97.81 206 GLU A O 1
ATOM 1588 N N . ALA A 1 207 ? 20.727 -7.364 -16.877 1.00 98.00 207 ALA A N 1
ATOM 1589 C CA . ALA A 1 207 ? 20.403 -8.373 -17.883 1.00 98.00 207 ALA A CA 1
ATOM 1590 C C . ALA A 1 207 ? 19.982 -7.767 -19.236 1.00 98.00 207 ALA A C 1
ATOM 1592 O O . ALA A 1 207 ? 20.168 -8.403 -20.272 1.00 98.00 207 ALA A O 1
ATOM 1593 N N . LEU A 1 208 ? 19.455 -6.539 -19.248 1.00 96.62 208 LEU A N 1
ATOM 1594 C CA . LEU A 1 208 ? 19.022 -5.841 -20.461 1.00 96.62 208 LEU A CA 1
ATOM 1595 C C . LEU A 1 208 ? 20.188 -5.296 -21.303 1.00 96.62 208 LEU A C 1
ATOM 1597 O O . LEU A 1 208 ? 20.055 -5.159 -22.520 1.00 96.62 208 LEU A O 1
ATOM 1601 N N . LYS A 1 209 ? 21.339 -4.992 -20.688 1.00 97.31 209 LYS A N 1
ATOM 1602 C CA . LYS A 1 209 ? 22.471 -4.320 -21.358 1.00 97.31 209 LYS A CA 1
ATOM 1603 C C . LYS A 1 209 ? 22.992 -5.086 -22.570 1.00 97.31 209 LYS A C 1
ATOM 1605 O O . LYS A 1 209 ? 23.240 -4.496 -23.618 1.00 97.31 209 LYS A O 1
ATOM 1610 N N . GLU A 1 210 ? 23.164 -6.392 -22.416 1.00 97.62 210 GLU A N 1
ATOM 1611 C CA . GLU A 1 210 ? 23.735 -7.268 -23.439 1.00 97.62 210 GLU A CA 1
ATOM 1612 C C . GLU A 1 210 ? 22.831 -7.427 -24.676 1.00 97.62 210 GLU A C 1
ATOM 1614 O O . GLU A 1 210 ? 23.288 -7.093 -25.776 1.00 97.62 210 GLU A O 1
ATOM 1619 N N . PRO A 1 211 ? 21.547 -7.823 -24.544 1.00 98.06 211 PRO A N 1
ATOM 1620 C CA . PRO A 1 211 ? 20.647 -7.913 -25.691 1.00 98.06 211 PRO A CA 1
ATOM 1621 C C . PRO A 1 211 ? 20.403 -6.550 -26.351 1.00 98.06 211 PRO A C 1
ATOM 1623 O O . PRO A 1 211 ? 20.325 -6.473 -27.576 1.00 98.06 211 PRO A O 1
ATOM 1626 N N . HIS A 1 212 ? 20.357 -5.462 -25.577 1.00 98.00 212 HIS A N 1
ATOM 1627 C CA . HIS A 1 212 ? 20.239 -4.106 -26.116 1.00 98.00 212 HIS A CA 1
ATOM 1628 C C . HIS A 1 212 ? 21.465 -3.700 -26.954 1.00 98.00 212 HIS A C 1
ATOM 1630 O O . HIS A 1 212 ? 21.323 -3.173 -28.059 1.00 98.00 212 HIS A O 1
ATOM 1636 N N . ALA A 1 213 ? 22.681 -3.994 -26.480 1.00 98.00 213 ALA A N 1
ATOM 1637 C CA . ALA A 1 213 ? 23.901 -3.738 -27.242 1.00 98.00 213 ALA A CA 1
ATOM 1638 C C . ALA A 1 213 ? 23.964 -4.577 -28.527 1.00 98.00 213 ALA A C 1
ATOM 1640 O O . ALA A 1 213 ? 24.307 -4.049 -29.588 1.00 98.00 213 ALA A O 1
ATOM 1641 N N . LYS A 1 214 ? 23.575 -5.859 -28.455 1.00 98.12 214 LYS A N 1
ATOM 1642 C CA . LYS A 1 214 ? 23.453 -6.732 -29.631 1.00 98.12 214 LYS A CA 1
ATOM 1643 C C . LYS A 1 214 ? 22.472 -6.177 -30.657 1.00 98.12 214 LYS A C 1
ATOM 1645 O O . LYS A 1 214 ? 22.818 -6.135 -31.834 1.00 98.12 214 LYS A O 1
ATOM 1650 N N . LEU A 1 215 ? 21.295 -5.716 -30.222 1.00 97.38 215 LEU A N 1
ATOM 1651 C CA . LEU A 1 215 ? 20.285 -5.125 -31.102 1.00 97.38 215 LEU A CA 1
ATOM 1652 C C . LEU A 1 215 ? 20.872 -3.962 -31.910 1.00 97.38 215 LEU A C 1
ATOM 1654 O O . LEU A 1 215 ? 20.805 -3.973 -33.136 1.00 97.38 215 LEU A O 1
ATOM 1658 N N . HIS A 1 216 ? 21.530 -3.006 -31.253 1.00 98.19 216 HIS A N 1
ATOM 1659 C CA . HIS A 1 216 ? 22.196 -1.900 -31.947 1.00 98.19 216 HIS A CA 1
ATOM 1660 C C . HIS A 1 216 ? 23.348 -2.363 -32.858 1.00 98.19 216 HIS A C 1
ATOM 1662 O O . HIS A 1 216 ? 23.544 -1.798 -33.937 1.00 98.19 216 HIS A O 1
ATOM 1668 N N . GLY A 1 217 ? 24.071 -3.416 -32.465 1.00 97.88 217 GLY A N 1
ATOM 1669 C CA . GLY A 1 217 ? 25.091 -4.062 -33.294 1.00 97.88 217 GLY A CA 1
ATOM 1670 C C . GLY A 1 217 ? 24.541 -4.595 -34.620 1.00 97.88 217 GLY A C 1
ATOM 1671 O O . GLY A 1 217 ? 25.199 -4.449 -35.649 1.00 97.88 217 GLY A O 1
ATOM 1672 N N . THR A 1 218 ? 23.304 -5.104 -34.640 1.00 97.44 218 THR A N 1
ATOM 1673 C CA . THR A 1 218 ? 22.687 -5.594 -35.887 1.00 97.44 218 THR A CA 1
ATOM 1674 C C . THR A 1 218 ? 22.545 -4.501 -36.947 1.00 97.44 218 THR A C 1
ATOM 1676 O O . THR A 1 218 ? 22.788 -4.763 -38.120 1.00 97.44 218 THR A O 1
ATOM 1679 N N . ALA A 1 219 ? 22.249 -3.254 -36.562 1.00 97.50 219 ALA A N 1
ATOM 1680 C CA . ALA A 1 219 ? 22.180 -2.143 -37.512 1.00 97.50 219 ALA A CA 1
ATOM 1681 C C . ALA A 1 219 ? 23.551 -1.803 -38.114 1.00 97.50 219 ALA A C 1
ATOM 1683 O O . ALA A 1 219 ? 23.634 -1.458 -39.293 1.00 97.50 219 ALA A O 1
ATOM 1684 N N . VAL A 1 220 ? 24.630 -1.946 -37.337 1.00 97.56 220 VAL A N 1
ATOM 1685 C CA . VAL A 1 220 ? 26.003 -1.807 -37.847 1.00 97.56 220 VAL A CA 1
ATOM 1686 C C . VAL A 1 220 ? 26.300 -2.897 -38.874 1.00 97.56 220 VAL A C 1
ATOM 1688 O O . VAL A 1 220 ? 26.897 -2.623 -39.914 1.00 97.56 220 VAL A O 1
ATOM 1691 N N . ASP A 1 221 ? 25.881 -4.130 -38.607 1.00 97.75 221 ASP A N 1
ATOM 1692 C CA . ASP A 1 221 ? 26.100 -5.240 -39.531 1.00 97.75 221 ASP A CA 1
ATOM 1693 C C . ASP A 1 221 ? 25.268 -5.090 -40.809 1.00 97.75 221 ASP A C 1
ATOM 1695 O O . ASP A 1 221 ? 25.814 -5.265 -41.898 1.00 97.75 221 ASP A O 1
ATOM 1699 N N . ILE A 1 222 ? 24.012 -4.635 -40.705 1.00 96.88 222 ILE A N 1
ATOM 1700 C CA . ILE A 1 222 ? 23.180 -4.258 -41.859 1.00 96.88 222 ILE A CA 1
ATOM 1701 C C . ILE A 1 222 ? 23.881 -3.178 -42.691 1.00 96.88 222 ILE A C 1
ATOM 1703 O O . ILE A 1 222 ? 24.017 -3.346 -43.900 1.00 96.88 222 ILE A O 1
ATOM 1707 N N . GLN A 1 223 ? 24.393 -2.110 -42.067 1.00 95.81 223 GLN A N 1
ATOM 1708 C CA . GLN A 1 223 ? 25.113 -1.036 -42.766 1.00 95.81 223 GLN A CA 1
ATOM 1709 C C . GLN A 1 223 ? 26.348 -1.528 -43.536 1.00 95.81 223 GLN A C 1
ATOM 1711 O O . GLN A 1 223 ? 26.681 -0.953 -44.570 1.00 95.81 223 GLN A O 1
ATOM 1716 N N . LYS A 1 224 ? 27.035 -2.574 -43.056 1.00 96.38 224 LYS A N 1
ATOM 1717 C CA . LYS A 1 224 ? 28.211 -3.142 -43.739 1.00 96.38 224 LYS A CA 1
ATOM 1718 C C . LYS A 1 224 ? 27.841 -3.965 -44.972 1.00 96.38 224 LYS A C 1
ATOM 1720 O O . LYS A 1 224 ? 28.595 -3.965 -45.943 1.00 96.38 224 LYS A O 1
ATOM 1725 N N . VAL A 1 225 ? 26.746 -4.726 -44.903 1.00 96.19 225 VAL A N 1
ATOM 1726 C CA . VAL A 1 225 ? 26.403 -5.724 -45.932 1.00 96.19 225 VAL A CA 1
ATOM 1727 C C . VAL A 1 225 ? 25.383 -5.219 -46.944 1.00 96.19 225 VAL A C 1
ATOM 1729 O O . VAL A 1 225 ? 25.401 -5.662 -48.094 1.00 96.19 225 VAL A O 1
ATOM 1732 N N . TYR A 1 226 ? 24.503 -4.302 -46.539 1.00 95.12 226 TYR A N 1
ATOM 1733 C CA . TYR A 1 226 ? 23.460 -3.772 -47.403 1.00 95.12 226 TYR A CA 1
ATOM 1734 C C . TYR A 1 226 ? 24.064 -2.955 -48.545 1.00 95.12 226 TYR A C 1
ATOM 1736 O O . TYR A 1 226 ? 24.925 -2.095 -48.355 1.00 95.12 226 TYR A O 1
ATOM 1744 N N . LYS A 1 227 ? 23.566 -3.215 -49.751 1.00 90.75 227 LYS A N 1
ATOM 1745 C CA . LYS A 1 227 ? 23.849 -2.432 -50.947 1.00 90.75 227 LYS A CA 1
ATOM 1746 C C . LYS A 1 227 ? 22.518 -2.085 -51.582 1.00 90.75 227 LYS A C 1
ATOM 1748 O O . LYS A 1 227 ? 21.719 -2.985 -51.832 1.00 90.75 227 LYS A O 1
ATOM 1753 N N . GLN A 1 228 ? 22.312 -0.801 -51.852 1.00 90.69 228 GLN A N 1
ATOM 1754 C CA . GLN A 1 228 ? 21.122 -0.336 -52.550 1.00 90.69 228 GLN A CA 1
ATOM 1755 C C . GLN A 1 228 ? 20.978 -1.077 -53.883 1.00 90.69 228 GLN A C 1
ATOM 1757 O O . GLN A 1 228 ? 21.943 -1.213 -54.644 1.00 90.69 228 GLN A O 1
ATOM 1762 N N . ILE A 1 229 ? 19.765 -1.529 -54.187 1.00 83.25 229 ILE A N 1
ATOM 1763 C CA . ILE A 1 229 ? 19.448 -2.062 -55.507 1.00 83.25 229 ILE A CA 1
ATOM 1764 C C . ILE A 1 229 ? 19.468 -0.871 -56.462 1.00 83.25 229 ILE A C 1
ATOM 1766 O O . ILE A 1 229 ? 18.632 0.023 -56.366 1.00 83.25 229 ILE A O 1
ATOM 1770 N N . HIS A 1 230 ? 20.457 -0.815 -57.352 1.00 79.06 230 HIS A N 1
ATOM 1771 C CA . HIS A 1 230 ? 20.686 0.381 -58.157 1.00 79.06 230 HIS A CA 1
ATOM 1772 C C . HIS A 1 230 ? 19.444 0.700 -59.014 1.00 79.06 230 HIS A C 1
ATOM 1774 O O . HIS A 1 230 ? 19.064 -0.120 -59.864 1.00 79.06 230 HIS A O 1
ATOM 1780 N N . PRO A 1 231 ? 18.812 1.878 -58.830 1.00 68.44 231 PRO A N 1
ATOM 1781 C CA . PRO A 1 231 ? 17.649 2.268 -59.613 1.00 68.44 231 PRO A CA 1
ATOM 1782 C C . PRO A 1 231 ? 18.034 2.271 -61.092 1.00 68.44 231 PRO A C 1
ATOM 1784 O O . PRO A 1 231 ? 19.041 2.863 -61.477 1.00 68.44 231 PRO A O 1
ATOM 1787 N N . GLY A 1 232 ? 17.297 1.531 -61.917 1.00 72.31 232 GLY A N 1
ATOM 1788 C CA . GLY A 1 232 ? 17.586 1.428 -63.347 1.00 72.31 232 GLY A CA 1
ATOM 1789 C C . GLY A 1 232 ? 18.674 0.425 -63.747 1.00 72.31 232 GLY A C 1
ATOM 1790 O O . GLY A 1 232 ? 18.905 0.286 -64.943 1.00 72.31 232 GLY A O 1
ATOM 1791 N N . LEU A 1 233 ? 19.299 -0.332 -62.831 1.00 72.62 233 LEU A N 1
ATOM 1792 C CA . LEU A 1 233 ? 20.187 -1.441 -63.228 1.00 72.62 233 LEU A CA 1
ATOM 1793 C C . LEU A 1 233 ? 19.421 -2.507 -64.014 1.00 72.62 233 LEU A C 1
ATOM 1795 O O . LEU A 1 233 ? 19.924 -2.981 -65.022 1.00 72.62 233 LEU A O 1
ATOM 1799 N N . ALA A 1 234 ? 18.180 -2.809 -63.625 1.00 69.38 234 ALA A N 1
ATOM 1800 C CA . ALA A 1 234 ? 17.308 -3.687 -64.403 1.00 69.38 234 ALA A CA 1
ATOM 1801 C C . ALA A 1 234 ? 17.069 -3.147 -65.827 1.00 69.38 234 ALA A C 1
ATOM 1803 O O . ALA A 1 234 ? 17.206 -3.893 -66.790 1.00 69.38 234 ALA A O 1
ATOM 1804 N N . MET A 1 235 ? 16.808 -1.840 -65.974 1.00 72.31 235 MET A N 1
ATOM 1805 C CA . MET A 1 235 ? 16.646 -1.211 -67.294 1.00 72.31 235 MET A CA 1
ATOM 1806 C C . MET A 1 235 ? 17.956 -1.172 -68.092 1.00 72.31 235 MET A C 1
ATOM 1808 O O . MET A 1 235 ? 17.949 -1.372 -69.299 1.00 72.31 235 MET A O 1
ATOM 1812 N N . THR A 1 236 ? 19.088 -0.957 -67.422 1.00 74.38 236 THR A N 1
ATOM 1813 C CA . THR A 1 236 ? 20.419 -0.910 -68.046 1.00 74.38 236 THR A CA 1
ATOM 1814 C C . THR A 1 236 ? 20.873 -2.297 -68.502 1.00 74.38 236 THR A C 1
ATOM 1816 O O . THR A 1 236 ? 21.502 -2.421 -69.547 1.00 74.38 236 THR A O 1
ATOM 1819 N N . LEU A 1 237 ? 20.558 -3.343 -67.732 1.00 75.50 237 LEU A N 1
ATOM 1820 C CA . LEU A 1 237 ? 20.801 -4.734 -68.111 1.00 75.50 237 LEU A CA 1
ATOM 1821 C C . LEU A 1 237 ? 19.880 -5.160 -69.258 1.00 75.50 237 LEU A C 1
ATOM 1823 O O . LEU A 1 237 ? 20.360 -5.793 -70.189 1.00 75.50 237 LEU A O 1
ATOM 1827 N N . MET A 1 238 ? 18.602 -4.763 -69.233 1.00 74.81 238 MET A N 1
ATOM 1828 C CA . MET A 1 238 ? 17.657 -5.024 -70.325 1.00 74.81 238 MET A CA 1
ATOM 1829 C C . MET A 1 238 ? 18.120 -4.370 -71.636 1.00 74.81 238 MET A C 1
ATOM 1831 O O . MET A 1 238 ? 18.247 -5.060 -72.635 1.00 74.81 238 MET A O 1
ATOM 1835 N N . ALA A 1 239 ? 18.520 -3.095 -71.608 1.00 78.62 239 ALA A N 1
ATOM 1836 C CA . ALA A 1 239 ? 19.017 -2.374 -72.785 1.00 78.62 239 ALA A CA 1
ATOM 1837 C C . ALA A 1 239 ? 20.364 -2.882 -73.350 1.00 78.62 239 ALA A C 1
ATOM 1839 O O . ALA A 1 239 ? 20.827 -2.368 -74.363 1.00 78.62 239 ALA A O 1
ATOM 1840 N N . ARG A 1 240 ? 21.040 -3.826 -72.679 1.00 77.75 240 ARG A N 1
ATOM 1841 C CA . ARG A 1 240 ? 22.285 -4.464 -73.153 1.00 77.75 240 ARG A CA 1
ATOM 1842 C C . ARG A 1 240 ? 22.108 -5.924 -73.574 1.00 77.75 240 ARG A C 1
ATOM 1844 O O . ARG A 1 240 ? 23.087 -6.542 -73.987 1.00 77.75 240 ARG A O 1
ATOM 1851 N N . LEU A 1 241 ? 20.914 -6.483 -73.385 1.00 76.31 241 LEU A N 1
ATOM 1852 C CA . LEU A 1 241 ? 20.552 -7.826 -73.841 1.00 76.31 241 LEU A CA 1
ATOM 1853 C C . LEU A 1 241 ? 19.839 -7.804 -75.208 1.00 76.31 241 LEU A C 1
ATOM 1855 O O . LEU A 1 241 ? 19.659 -8.877 -75.783 1.00 76.31 241 LEU A O 1
ATOM 1859 N N . ASP A 1 242 ? 19.496 -6.612 -75.709 1.00 52.62 242 ASP A N 1
ATOM 1860 C CA . ASP A 1 242 ? 19.064 -6.327 -77.087 1.00 52.62 242 ASP A CA 1
ATOM 1861 C C . ASP A 1 242 ? 20.270 -5.987 -77.986 1.00 52.62 242 ASP A C 1
ATOM 1863 O O . ASP A 1 242 ? 20.251 -6.374 -79.179 1.00 52.62 242 ASP A O 1
#

Radius of gyration: 45.04 Å; chains: 1; bounding box: 102×28×147 Å

pLDDT: mean 92.89, std 7.52, range [52.62, 98.44]

Secondary structure (DSSP, 8-state):
--GGGS-HHHHHHHHHHHHHHHHHHHHHHHHHHHHHHHHHHHHHHHHHHHHHHHHHHHHHHHHHHHHHHHHHH-TT--S------TTTSHHHHHHTSHHHHHHHHH-TTHHHHHHHHHHHHHHHHHHHHHHHHH-----SSHHHHHHHHHHHHHHHHHHHHHHHHTT-SS--S---TTTSHHHHHHTSH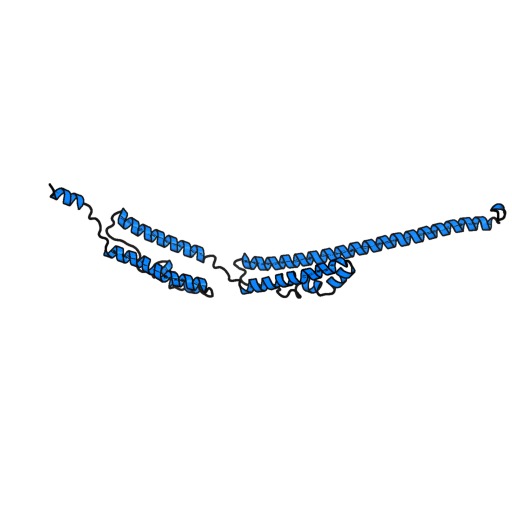HHHHHHTT-HHHHHHHHHHHHHHHHHHHHHHHHHHH-----TTHHHHHHTTT-